Protein 3CH4 (pdb70)

Sequence (188 aa):
GSMAPLGGAPRLVLLFSGKRKSGKDFVTEALQSRLGADVCAVLRLSGPLKEQYAQEHGLNFQYKEAFRKDMIRWGEEKRQADPGFFCRKIVEGISQPIWLVSDTRRVSDIQWFREAYGAVTQTVRVVALEQSRQQRGWVFTPGVDDAESECGLDNFGDFDWVIENHGVEQRLEEQLENLIEFIRSRLK

Solvent-accessible surface area: 10663 Å² total; per-residue (Å²): 120,96,54,22,96,123,22,36,100,10,118,3,0,0,1,0,2,12,57,69,62,3,10,31,100,118,0,5,120,16,0,52,87,123,20,24,69,114,38,0,7,26,11,129,16,45,33,11,25,93,60,26,31,22,105,98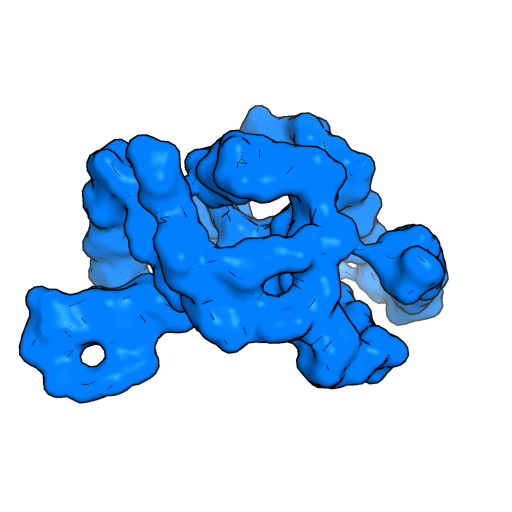,102,75,54,111,140,120,252,183,115,51,125,78,76,47,33,35,136,35,0,36,134,56,28,149,93,45,61,1,24,4,1,68,52,12,0,84,65,35,109,46,39,0,0,0,0,6,16,2,88,19,51,29,4,2,112,20,0,81,136,32,31,35,112,38,12,36,0,0,27,1,64,11,74,116,139,10,23,102,146,132,50,32,109,110,55,101,40,36,13,83,33,88,15,19,39,19,4,73,161,34,68,104,35,60,117,90,10,68,16,45,42,81,151,149,123,10,53,112,38,2,86,98,13,16,107,44,0,136,42,96,60,190

Secondary structure (DSSP, 8-state):
----TTB---SEEEEEEE-TTSSHHHHHHHHHHHH-TTTEEEE-THHHHHHHHHHTTT------SSHHHHHHHHHHHHHHH-TTTTHHHHSBT---SEEEE----SHHHHHHHHHHHGGGEEEEEEEE-HHHHHHTT----TTTTTSHHHHTTTT----SEEEEE-S-HHHHHHHHHHHHHHHHTT--

Radius of gyration: 16.64 Å; Cα contacts (8 Å, |Δi|>4): 276; chains: 1; bounding box: 46×34×44 Å

B-factor: mean 20.03, std 10.47, range [6.9, 54.26]

Structure (mmCIF, N/CA/C/O backbone):
data_3CH4
#
_entry.id   3CH4
#
_cell.length_a   93.140
_cell.length_b   32.625
_cell.length_c   61.786
_cell.angle_alpha   90.00
_cell.angle_beta   111.01
_cell.angle_gamma   90.00
#
_symmetry.space_group_name_H-M   'C 1 2 1'
#
loop_
_entity.id
_entity.type
_entity.pdbx_description
1 polymer 'Phosphomevalonate kinase'
2 non-polymer 'SULFATE ION'
3 non-polymer (4S)-2-METHYL-2,4-PENTANEDIOL
4 water water
#
loop_
_atom_site.group_PDB
_atom_site.id
_atom_site.type_symbol
_atom_site.label_atom_id
_atom_site.label_alt_id
_atom_site.label_comp_id
_atom_site.label_asym_id
_atom_site.label_entity_id
_atom_site.label_seq_id
_atom_site.pdbx_PDB_ins_code
_atom_site.Cartn_x
_atom_site.Cartn_y
_atom_site.Cartn_z
_atom_site.occupancy
_atom_site.B_iso_or_equiv
_atom_site.auth_seq_id
_atom_site.auth_comp_id
_atom_site.auth_asym_id
_atom_site.auth_atom_id
_atom_site.pdbx_PDB_model_num
ATOM 1 N N . GLY A 1 1 ? 24.374 -3.301 -5.309 1.00 35.17 -1 GLY B N 1
ATOM 2 C CA . GLY A 1 1 ? 25.743 -3.566 -5.869 1.00 35.65 -1 GLY B CA 1
ATOM 3 C C . GLY A 1 1 ? 26.726 -2.846 -4.980 1.00 33.54 -1 GLY B C 1
ATOM 4 O O . GLY A 1 1 ? 27.235 -3.417 -4.017 1.00 34.71 -1 GLY B O 1
ATOM 5 N N . SER A 1 2 ? 27.017 -1.597 -5.323 1.00 32.35 0 SER B N 1
ATOM 6 C CA . SER A 1 2 ? 27.873 -0.767 -4.485 1.00 29.35 0 SER B CA 1
ATOM 7 C C . SER A 1 2 ? 26.766 -0.170 -3.628 1.00 25.34 0 SER B C 1
ATOM 8 O O . SER A 1 2 ? 26.080 0.759 -4.044 1.00 23.02 0 SER B O 1
ATOM 11 N N . MET A 1 3 ? 26.583 -0.734 -2.442 1.00 23.06 1 MET B N 1
ATOM 12 C CA . MET A 1 3 ? 25.501 -0.338 -1.545 1.00 19.11 1 MET B CA 1
ATOM 13 C C . MET A 1 3 ? 25.396 1.094 -1.045 1.00 18.39 1 MET B C 1
ATOM 14 O O . MET A 1 3 ? 24.298 1.648 -1.014 1.00 15.71 1 MET B O 1
ATOM 19 N N . ALA A 1 4 ? 26.515 1.690 -0.642 1.00 16.59 2 ALA B N 1
ATOM 20 C CA . ALA A 1 4 ? 26.496 3.059 -0.136 1.00 17.18 2 ALA B CA 1
ATOM 21 C C . ALA A 1 4 ? 27.704 3.832 -0.649 1.00 18.20 2 ALA B C 1
ATOM 22 O O . ALA A 1 4 ? 28.670 4.042 0.079 1.00 17.87 2 ALA B O 1
ATOM 24 N N . PRO A 1 5 ? 27.654 4.288 -1.910 1.00 20.21 3 PRO B N 1
ATOM 25 C CA . PRO A 1 5 ? 28.763 5.039 -2.514 1.00 21.56 3 PRO B CA 1
ATOM 26 C C . PRO A 1 5 ? 29.210 6.322 -1.807 1.00 21.33 3 PRO B C 1
ATOM 27 O O . PRO A 1 5 ? 30.389 6.665 -1.841 1.00 22.21 3 PRO B O 1
ATOM 31 N N . LEU A 1 6 ? 28.286 7.029 -1.165 1.00 20.94 4 LEU B N 1
ATOM 32 C CA . LEU A 1 6 ? 28.632 8.280 -0.489 1.00 19.32 4 LEU B CA 1
ATOM 33 C C . LEU A 1 6 ? 28.952 8.113 0.996 1.00 19.84 4 LEU B C 1
ATOM 34 O O . LEU A 1 6 ? 29.250 9.090 1.681 1.00 18.36 4 LEU B O 1
ATOM 39 N N . GLY A 1 7 ? 28.892 6.883 1.493 1.00 20.03 5 GLY B N 1
ATOM 40 C CA . GLY A 1 7 ? 29.155 6.658 2.904 1.00 22.95 5 GLY B CA 1
ATOM 41 C C . GLY A 1 7 ? 30.617 6.572 3.295 1.00 25.72 5 GLY B C 1
ATOM 42 O O . GLY A 1 7 ? 31.449 6.090 2.529 1.00 26.45 5 GLY B O 1
ATOM 43 N N . GLY A 1 8 ? 30.936 7.056 4.491 1.00 26.64 6 GLY B N 1
ATOM 44 C CA . GLY A 1 8 ? 32.308 6.984 4.958 1.00 26.56 6 GLY B CA 1
ATOM 45 C C . GLY A 1 8 ? 32.508 5.581 5.493 1.00 26.16 6 GLY B C 1
ATOM 46 O O . GLY A 1 8 ? 31.805 4.655 5.086 1.00 28.68 6 GLY B O 1
ATOM 47 N N . ALA A 1 9 ? 33.461 5.395 6.394 1.00 23.25 7 ALA B N 1
ATOM 48 C CA . ALA A 1 9 ? 33.650 4.074 6.956 1.00 22.67 7 ALA B CA 1
ATOM 49 C C . ALA A 1 9 ? 33.897 4.206 8.452 1.00 20.55 7 ALA B C 1
ATOM 50 O O . ALA A 1 9 ? 35.020 4.335 8.934 1.00 19.98 7 ALA B O 1
ATOM 52 N N . PRO A 1 10 ? 32.802 4.189 9.209 1.00 16.67 8 PRO B N 1
ATOM 53 C CA . PRO A 1 10 ? 32.726 4.303 10.662 1.00 15.49 8 PRO B CA 1
ATOM 54 C C . PRO A 1 10 ? 33.409 3.152 11.382 1.00 14.55 8 PRO B C 1
ATOM 55 O O . PRO A 1 10 ? 33.637 2.088 10.804 1.00 14.32 8 PRO B O 1
ATOM 59 N N . ARG A 1 11 ? 33.736 3.377 12.648 1.00 14.83 9 ARG B N 1
ATOM 60 C CA . ARG A 1 11 ? 34.364 2.352 13.466 1.00 15.86 9 ARG B CA 1
ATOM 61 C C . ARG A 1 11 ? 33.251 1.576 14.155 1.00 13.78 9 ARG B C 1
ATOM 62 O O . ARG A 1 11 ? 33.442 0.443 14.584 1.00 10.49 9 ARG B O 1
ATOM 70 N N . LEU A 1 12 ? 32.077 2.196 14.235 1.00 12.91 10 LEU B N 1
ATOM 71 C CA . LEU A 1 12 ? 30.924 1.575 14.876 1.00 11.44 10 LEU B CA 1
ATOM 72 C C . LEU A 1 12 ? 29.621 2.214 14.407 1.00 11.46 10 LEU B C 1
ATOM 73 O O . LEU A 1 12 ? 29.505 3.436 14.347 1.00 11.57 10 LEU B O 1
ATOM 78 N N . VAL A 1 13 ? 28.646 1.378 14.073 1.00 10.55 11 VAL B N 1
ATOM 79 C CA . VAL A 1 13 ? 27.343 1.861 13.649 1.00 10.72 11 VAL B CA 1
ATOM 80 C C . VAL A 1 13 ? 26.309 1.219 14.562 1.00 10.33 11 VAL B C 1
ATOM 81 O O . VAL A 1 13 ? 26.126 0.001 14.529 1.00 10.84 11 VAL B O 1
ATOM 85 N N . LEU A 1 14 ? 25.657 2.039 15.385 1.00 10.82 12 LEU B N 1
ATOM 86 C CA . LEU A 1 14 ? 24.633 1.562 16.307 1.00 11.84 12 LEU B CA 1
ATOM 87 C C . LEU A 1 14 ? 23.257 1.784 15.693 1.00 9.09 12 LEU B C 1
ATOM 88 O O . LEU A 1 14 ? 22.889 2.915 15.379 1.00 10.45 12 LEU B O 1
ATOM 93 N N . LEU A 1 15 ? 22.514 0.697 15.510 1.00 10.03 13 LEU B N 1
ATOM 94 C CA . LEU A 1 15 ? 21.181 0.764 14.922 1.00 10.13 13 LEU B CA 1
ATOM 95 C C . LEU A 1 15 ? 20.135 0.672 16.013 1.00 8.90 13 LEU B C 1
ATOM 96 O O . LEU A 1 15 ? 19.849 -0.413 16.513 1.00 10.26 13 LEU B O 1
ATOM 101 N N . PHE A 1 16 ? 19.562 1.816 16.366 1.00 9.17 14 PHE B N 1
ATOM 102 C CA . PHE A 1 16 ? 18.545 1.885 17.404 1.00 9.96 14 PHE B CA 1
ATOM 103 C C . PHE A 1 16 ? 17.139 1.740 16.853 1.00 9.04 14 PHE B C 1
ATOM 104 O O . PHE A 1 16 ? 16.860 2.106 15.715 1.00 7.55 14 PHE B O 1
ATOM 112 N N . SER A 1 17 ? 16.255 1.197 17.679 1.00 9.11 15 SER B N 1
ATOM 113 C CA . SER A 1 17 ? 14.859 1.041 17.314 1.00 9.90 15 SER B CA 1
ATOM 114 C C . SER A 1 17 ? 14.105 0.933 18.629 1.00 10.95 15 SER B C 1
ATOM 115 O O . SER A 1 17 ? 14.702 0.641 19.672 1.00 9.49 15 SER B O 1
ATOM 118 N N . GLY A 1 18 ? 12.801 1.191 18.578 1.00 11.98 16 GLY B N 1
ATOM 119 C CA . GLY A 1 18 ? 11.988 1.111 19.777 1.00 10.49 16 GLY B CA 1
ATOM 120 C C . GLY A 1 18 ? 10.636 1.759 19.560 1.00 10.38 16 GLY B C 1
ATOM 121 O O . GLY A 1 18 ? 10.520 2.737 18.821 1.00 8.64 16 GLY B O 1
ATOM 122 N N . LYS A 1 19 ? 9.608 1.202 20.188 1.00 10.33 17 LYS B N 1
ATOM 123 C CA . LYS A 1 19 ? 8.260 1.741 20.070 1.00 9.97 17 LYS B CA 1
ATOM 124 C C . LYS A 1 19 ? 8.189 3.127 20.704 1.00 9.77 17 LYS B C 1
ATOM 125 O O . LYS A 1 19 ? 8.989 3.460 21.582 1.00 10.23 17 LYS B O 1
ATOM 131 N N . ARG A 1 20 ? 7.222 3.924 20.264 1.00 8.04 18 ARG B N 1
ATOM 132 C CA . ARG A 1 20 ? 7.055 5.280 20.772 1.00 9.50 18 ARG B CA 1
ATOM 133 C C . ARG A 1 20 ? 6.857 5.331 22.286 1.00 9.39 18 ARG B C 1
ATOM 134 O O . ARG A 1 20 ? 6.407 4.362 22.895 1.00 8.89 18 ARG B O 1
ATOM 142 N N . LYS A 1 21 ? 7.210 6.470 22.876 1.00 9.57 19 LYS B N 1
ATOM 143 C CA . LYS A 1 21 ? 7.076 6.705 24.310 1.00 11.37 19 LYS B CA 1
ATOM 144 C C . LYS A 1 21 ? 7.799 5.678 25.182 1.00 12.70 19 LYS B C 1
ATOM 145 O O . LYS A 1 21 ? 7.345 5.360 26.284 1.00 12.11 19 LYS B O 1
ATOM 151 N N . SER A 1 22 ? 8.939 5.184 24.705 1.00 9.85 20 SER B N 1
ATOM 152 C CA . SER A 1 22 ? 9.698 4.188 25.455 1.00 9.35 20 SER B CA 1
ATOM 153 C C . SER A 1 22 ? 11.046 4.716 25.962 1.00 9.84 20 SER B C 1
ATOM 154 O O . SER A 1 22 ? 11.772 4.016 26.665 1.00 9.08 20 SER B O 1
ATOM 157 N N . GLY A 1 23 ? 11.374 5.953 25.606 1.00 10.20 21 GLY B N 1
ATOM 158 C CA . GLY A 1 23 ? 12.627 6.539 26.051 1.00 9.78 21 GLY B CA 1
ATOM 159 C C . GLY A 1 23 ? 13.781 6.417 25.072 1.00 8.99 21 GLY B C 1
ATOM 160 O O . GLY A 1 23 ? 14.936 6.641 25.438 1.00 8.64 21 GLY B O 1
ATOM 161 N N . LYS A 1 24 ? 13.483 6.069 23.826 1.00 10.06 22 LYS B N 1
ATOM 162 C CA . LYS A 1 24 ? 14.537 5.922 22.829 1.00 11.47 22 LYS B CA 1
ATOM 163 C C . LYS A 1 24 ? 15.297 7.222 22.567 1.00 11.36 22 LYS B C 1
ATOM 164 O O . LYS A 1 24 ? 16.528 7.212 22.491 1.00 11.30 22 LYS B O 1
ATOM 170 N N . ASP A 1 25 ? 14.579 8.336 22.426 1.00 11.67 23 ASP B N 1
ATOM 171 C CA . ASP A 1 25 ? 15.230 9.630 22.186 1.00 12.56 23 ASP B CA 1
ATOM 172 C C . ASP A 1 25 ? 16.092 10.026 23.379 1.00 12.36 23 ASP B C 1
ATOM 173 O O . ASP A 1 25 ? 17.146 10.645 23.223 1.00 11.40 23 ASP B O 1
ATOM 178 N N . PHE A 1 26 ? 15.630 9.684 24.576 1.00 9.57 24 PHE B N 1
ATOM 179 C CA . PHE A 1 26 ? 16.384 9.991 25.783 1.00 10.35 24 PHE B CA 1
ATOM 180 C C . PHE A 1 26 ? 17.734 9.283 25.680 1.00 9.75 24 PHE B C 1
ATOM 181 O O . PHE A 1 26 ? 18.783 9.863 25.967 1.00 9.97 24 PHE B O 1
ATOM 189 N N . VAL A 1 27 ? 17.702 8.022 25.265 1.00 9.48 25 VAL B N 1
ATOM 190 C CA . VAL A 1 27 ? 18.926 7.236 25.135 1.00 10.55 25 VAL B CA 1
ATOM 191 C C . VAL A 1 27 ? 19.879 7.758 24.055 1.00 9.89 25 VAL B C 1
ATOM 192 O O . VAL A 1 27 ? 21.064 7.969 24.316 1.00 9.73 25 VAL B O 1
ATOM 196 N N . THR A 1 28 ? 19.368 7.968 22.849 1.00 9.95 26 THR B N 1
ATOM 197 C CA . THR A 1 28 ? 20.223 8.438 21.767 1.00 10.62 26 THR B CA 1
ATOM 198 C C . THR A 1 28 ? 20.817 9.825 22.011 1.00 12.15 26 THR B C 1
ATOM 199 O O . THR A 1 28 ? 21.991 10.059 21.712 1.00 10.63 26 THR B O 1
ATOM 203 N N . GLU A 1 29 ? 20.035 10.746 22.570 1.00 10.36 27 GLU B N 1
ATOM 204 C CA . GLU A 1 29 ? 20.576 12.074 22.829 1.00 12.02 27 GLU B CA 1
ATOM 205 C C . GLU A 1 29 ? 21.605 12.065 23.960 1.00 11.50 27 GLU B C 1
ATOM 206 O O . GLU A 1 29 ? 22.553 12.852 23.948 1.00 13.45 27 GLU B O 1
ATOM 212 N N . ALA A 1 30 ? 21.426 11.175 24.931 1.00 10.59 28 ALA B N 1
ATOM 213 C CA . ALA A 1 30 ? 22.370 11.078 26.037 1.00 11.65 28 ALA B CA 1
ATOM 214 C C . ALA A 1 30 ? 23.716 10.584 25.502 1.00 12.67 28 ALA B C 1
ATOM 215 O O . ALA A 1 30 ? 24.775 11.084 25.890 1.00 12.27 28 ALA B O 1
ATOM 217 N N . LEU A 1 31 ? 23.666 9.603 24.605 1.00 12.47 29 LEU B N 1
ATOM 218 C CA . LEU A 1 31 ? 24.880 9.043 24.021 1.00 14.32 29 LEU B CA 1
ATOM 219 C C . LEU A 1 31 ? 25.645 10.085 23.215 1.00 15.98 29 LEU B C 1
ATOM 220 O O . LEU A 1 31 ? 26.861 10.219 23.364 1.00 16.20 29 LEU B O 1
ATOM 225 N N . GLN A 1 32 ? 24.945 10.830 22.365 1.00 17.05 30 GLN B N 1
ATOM 226 C CA . GLN A 1 32 ? 25.628 11.844 21.568 1.00 19.32 30 GLN B CA 1
ATOM 227 C C . GLN A 1 32 ? 26.215 12.925 22.473 1.00 20.50 30 GLN B C 1
ATOM 228 O O . GLN A 1 32 ? 27.326 13.410 22.238 1.00 20.63 30 GLN B O 1
ATOM 234 N N . SER A 1 33 ? 25.474 13.298 23.513 1.00 20.23 31 SER B N 1
ATOM 235 C CA . SER A 1 33 ? 25.945 14.316 24.448 1.00 21.86 31 SER B CA 1
ATOM 236 C C . SER A 1 33 ? 27.264 13.921 25.099 1.00 21.52 31 SER B C 1
ATOM 237 O O . SER A 1 33 ? 28.216 14.703 25.112 1.00 23.22 31 SER B O 1
ATOM 240 N N . ARG A 1 34 ? 27.311 12.707 25.638 1.00 22.01 32 ARG B N 1
ATOM 241 C CA . ARG A 1 34 ? 28.497 12.196 26.320 1.00 22.95 32 ARG B CA 1
ATOM 242 C C . ARG A 1 34 ? 29.700 12.038 25.395 1.00 24.06 32 ARG B C 1
ATOM 243 O O . ARG A 1 34 ? 30.837 12.280 25.801 1.00 23.69 32 ARG B O 1
ATOM 251 N N . LEU A 1 35 ? 29.450 11.627 24.155 1.00 22.86 33 LEU B N 1
ATOM 252 C CA . LEU A 1 35 ? 30.529 11.406 23.195 1.00 23.31 33 LEU B CA 1
ATOM 253 C C . LEU A 1 35 ? 30.993 12.663 22.464 1.00 22.99 33 LEU B C 1
ATOM 254 O O . LEU A 1 35 ? 32.181 12.804 22.156 1.00 24.01 33 LEU B O 1
ATOM 259 N N . GLY A 1 36 ? 30.062 13.569 22.184 1.00 22.17 34 GLY B N 1
ATOM 260 C CA . GLY A 1 36 ? 30.411 14.784 21.471 1.00 22.96 34 GLY B CA 1
ATOM 261 C C . GLY A 1 36 ? 29.996 14.651 20.020 1.00 23.39 34 GLY B C 1
ATOM 262 O O . GLY A 1 36 ? 30.142 13.583 19.429 1.00 22.75 34 GLY B O 1
ATOM 263 N N . ALA A 1 37 ? 29.482 15.732 19.442 1.00 26.22 35 ALA B N 1
ATOM 264 C CA . ALA A 1 37 ? 29.025 15.725 18.055 1.00 27.34 35 ALA B CA 1
ATOM 265 C C . ALA A 1 37 ? 30.106 15.363 17.042 1.00 28.31 35 ALA B C 1
ATOM 266 O O . ALA A 1 37 ? 29.799 14.829 15.975 1.00 29.84 35 ALA B O 1
ATOM 268 N N . ASP A 1 38 ? 31.364 15.654 17.362 1.00 28.63 36 ASP B N 1
ATOM 269 C CA . ASP A 1 38 ? 32.460 15.345 16.448 1.00 27.94 36 ASP B CA 1
ATOM 270 C C . ASP A 1 38 ? 32.862 13.874 16.512 1.00 25.24 36 ASP B C 1
ATOM 271 O O . ASP A 1 38 ? 33.514 13.357 15.606 1.00 22.98 36 ASP B O 1
ATOM 276 N N . VAL A 1 39 ? 32.473 13.202 17.587 1.00 21.63 37 VAL B N 1
ATOM 277 C CA . VAL A 1 39 ? 32.783 11.789 17.746 1.00 18.99 37 VAL B CA 1
ATOM 278 C C . VAL A 1 39 ? 31.593 10.949 17.290 1.00 17.65 37 VAL B C 1
ATOM 279 O O . VAL A 1 39 ? 31.753 9.951 16.589 1.00 13.95 37 VAL B O 1
ATOM 283 N N . CYS A 1 40 ? 30.401 11.380 17.686 1.00 17.74 38 CYS B N 1
ATOM 284 C CA . CYS A 1 40 ? 29.175 10.658 17.376 1.00 17.61 38 CYS B CA 1
ATOM 285 C C . CYS A 1 40 ? 28.167 11.460 16.564 1.00 18.58 38 CYS B C 1
ATOM 286 O O . CYS A 1 40 ? 27.878 12.617 16.872 1.00 21.82 38 CYS B O 1
ATOM 289 N N . ALA A 1 41 ? 27.634 10.834 15.520 1.00 18.14 39 ALA B N 1
ATOM 290 C CA . ALA A 1 41 ? 26.642 11.470 14.665 1.00 17.76 39 ALA B CA 1
ATOM 291 C C . ALA A 1 41 ? 25.323 10.720 14.811 1.00 15.73 39 ALA B C 1
ATOM 292 O O . ALA A 1 41 ? 25.308 9.492 14.880 1.00 15.30 39 ALA B O 1
ATOM 294 N N . VAL A 1 42 ? 24.221 11.457 14.874 1.00 14.67 40 VAL B N 1
ATOM 295 C CA . VAL A 1 42 ? 22.907 10.831 14.982 1.00 14.85 40 VAL B CA 1
ATOM 296 C C . VAL A 1 42 ? 22.259 10.949 13.613 1.00 12.30 40 VAL B C 1
ATOM 297 O O . VAL A 1 42 ? 22.081 12.056 13.096 1.00 13.14 40 VAL B O 1
ATOM 301 N N . LEU A 1 43 ? 21.925 9.804 13.030 1.00 11.54 41 LEU B N 1
ATOM 302 C CA . LEU A 1 43 ? 21.321 9.748 11.705 1.00 12.46 41 LEU B CA 1
ATOM 303 C C . LEU A 1 43 ? 19.868 9.301 11.812 1.00 12.29 41 LEU B C 1
ATOM 304 O O . LEU A 1 43 ? 19.556 8.353 12.531 1.00 11.88 41 LEU B O 1
ATOM 309 N N . ARG A 1 44 ? 18.986 9.995 11.099 1.00 11.36 42 ARG B N 1
ATOM 310 C CA . ARG A 1 44 ? 17.560 9.680 11.1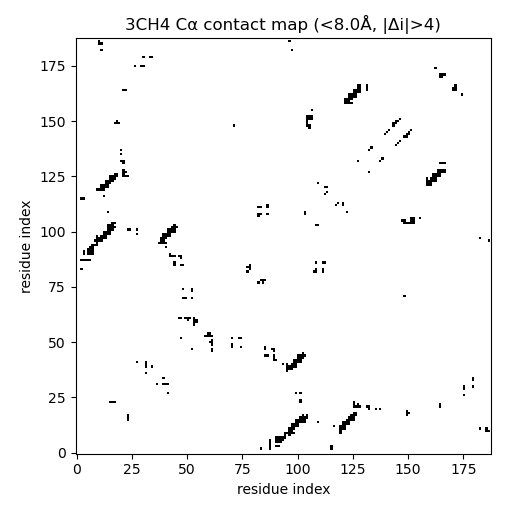24 1.00 12.27 42 ARG B CA 1
ATOM 311 C C . ARG A 1 44 ? 17.010 9.345 9.749 1.00 9.54 42 ARG B C 1
ATOM 312 O O . ARG A 1 44 ? 17.037 10.177 8.844 1.00 9.09 42 ARG B O 1
ATOM 320 N N . LEU A 1 45 ? 16.501 8.125 9.604 1.00 9.86 43 LEU B N 1
ATOM 321 C CA . LEU A 1 45 ? 15.914 7.667 8.348 1.00 9.96 43 LEU B CA 1
ATOM 322 C C . LEU A 1 45 ? 14.712 8.539 7.974 1.00 11.22 43 LEU B C 1
ATOM 323 O O . LEU A 1 45 ? 14.342 8.645 6.806 1.00 12.81 43 LEU B O 1
ATOM 328 N N . SER A 1 46 ? 14.113 9.179 8.973 1.00 13.10 44 SER B N 1
ATOM 329 C CA . SER A 1 46 ? 12.965 10.046 8.742 1.00 14.50 44 SER B CA 1
ATOM 330 C C . SER A 1 46 ? 13.372 11.312 7.982 1.00 14.55 44 SER B C 1
ATOM 331 O O . SER A 1 46 ? 12.538 11.970 7.363 1.00 14.98 44 SER B O 1
ATOM 334 N N . GLY A 1 47 ? 14.657 11.650 8.038 1.00 13.72 45 GLY B N 1
ATOM 335 C CA . GLY A 1 47 ? 15.139 12.832 7.347 1.00 13.87 45 GLY B CA 1
ATOM 336 C C . GLY A 1 47 ? 14.950 12.702 5.849 1.00 15.03 45 GLY B C 1
ATOM 337 O O . GLY A 1 47 ? 14.239 13.505 5.240 1.00 15.72 45 GLY B O 1
ATOM 338 N N . PRO A 1 48 ? 15.581 11.700 5.219 1.00 13.46 46 PRO B N 1
ATOM 339 C CA . PRO A 1 48 ? 15.447 11.503 3.774 1.00 14.12 46 PRO B CA 1
ATOM 340 C C . PRO A 1 48 ? 14.015 11.174 3.368 1.00 15.00 46 PRO B C 1
ATOM 341 O O . PRO A 1 48 ? 13.609 11.457 2.244 1.00 15.27 46 PRO B O 1
ATOM 345 N N . LEU A 1 49 ? 13.257 10.562 4.275 1.00 13.61 47 LEU B N 1
ATOM 346 C CA . LEU A 1 49 ? 11.869 10.226 3.977 1.00 14.28 47 LEU B CA 1
ATOM 347 C C . LEU A 1 49 ? 11.119 11.515 3.671 1.00 15.30 47 LEU B C 1
ATOM 348 O O . LEU A 1 49 ? 10.441 11.628 2.652 1.00 15.57 47 LEU B O 1
ATOM 353 N N . LYS A 1 50 ? 11.258 12.488 4.565 1.00 17.59 48 LYS B N 1
ATOM 354 C CA . LYS A 1 50 ? 10.608 13.782 4.407 1.00 19.66 48 LYS B CA 1
ATOM 355 C C . LYS A 1 50 ? 11.153 14.542 3.203 1.00 20.82 48 LYS B C 1
ATOM 356 O O . LYS A 1 50 ? 10.386 15.024 2.369 1.00 20.04 48 LYS B O 1
ATOM 362 N N . GLU A 1 51 ? 12.478 14.638 3.109 1.00 21.32 49 GLU B N 1
ATOM 363 C CA . GLU A 1 51 ? 13.111 15.362 2.007 1.00 22.64 49 GLU B CA 1
ATOM 364 C C . GLU A 1 51 ? 12.757 14.801 0.634 1.00 22.37 49 GLU B C 1
ATOM 365 O O . GLU A 1 51 ? 12.367 15.544 -0.266 1.00 24.25 49 GLU B O 1
ATOM 371 N N . GLN A 1 52 ? 12.897 13.491 0.472 1.00 20.69 50 GLN B N 1
ATOM 372 C CA . GLN A 1 52 ? 12.616 12.856 -0.807 1.00 19.98 50 GLN B CA 1
ATOM 373 C C . GLN A 1 52 ? 11.136 12.855 -1.161 1.00 21.99 50 GLN B C 1
ATOM 374 O O . GLN A 1 52 ? 10.776 13.050 -2.324 1.00 20.36 50 GLN B O 1
ATOM 380 N N . TYR A 1 53 ? 10.283 12.638 -0.165 1.00 20.61 51 TYR B N 1
ATOM 381 C CA . TYR A 1 53 ? 8.843 12.621 -0.406 1.00 24.75 51 TYR B CA 1
ATOM 382 C C . TYR A 1 53 ? 8.445 13.952 -0.998 1.00 27.17 51 TYR B C 1
ATOM 383 O O . TYR A 1 53 ? 8.072 14.068 -2.165 1.00 26.11 51 TYR B O 1
ATOM 392 N N . ALA A 1 54 ? 8.532 14.964 -0.154 1.00 30.29 52 ALA B N 1
ATOM 393 C CA . ALA A 1 54 ? 8.177 16.301 -0.542 1.00 33.62 52 ALA B CA 1
ATOM 394 C C . ALA A 1 54 ? 8.795 16.649 -1.900 1.00 35.34 52 ALA B C 1
ATOM 395 O O . ALA A 1 54 ? 8.153 17.300 -2.725 1.00 35.05 52 ALA B O 1
ATOM 397 N N . GLN A 1 55 ? 10.019 16.183 -2.147 1.00 37.26 53 GLN B N 1
ATOM 398 C CA . GLN A 1 55 ? 10.711 16.460 -3.407 1.00 38.48 53 GLN B CA 1
ATOM 399 C C . GLN A 1 55 ? 10.034 15.860 -4.632 1.00 39.94 53 GLN B C 1
ATOM 400 O O . GLN A 1 55 ? 9.757 16.566 -5.600 1.00 40.00 53 GLN B O 1
ATOM 406 N N . GLU A 1 56 ? 9.784 14.556 -4.592 1.00 40.87 54 GLU B N 1
ATOM 407 C CA . GLU A 1 56 ? 9.136 13.868 -5.703 1.00 42.20 54 GLU B CA 1
ATOM 408 C C . GLU A 1 56 ? 7.680 14.289 -5.847 1.00 42.00 54 GLU B C 1
ATOM 409 O O . GLU A 1 56 ? 6.927 13.687 -6.610 1.00 42.98 54 GLU B O 1
ATOM 415 N N . HIS A 1 57 ? 7.296 15.332 -5.119 1.00 41.24 55 HIS B N 1
ATOM 416 C CA . HIS A 1 57 ? 5.929 15.836 -5.140 1.00 42.00 55 HIS B CA 1
ATOM 417 C C . HIS A 1 57 ? 5.888 17.325 -5.419 1.00 42.66 55 HIS B C 1
ATOM 418 O O . HIS A 1 57 ? 4.866 17.972 -5.204 1.00 42.99 55 HIS B O 1
ATOM 425 N N . GLY A 1 58 ? 6.984 17.877 -5.914 1.00 43.76 56 GLY B N 1
ATOM 426 C CA . GLY A 1 58 ? 6.997 19.305 -6.132 1.00 45.92 56 GLY B CA 1
ATOM 427 C C . GLY A 1 58 ? 7.398 19.838 -4.780 1.00 47.08 56 GLY B C 1
ATOM 428 O O . GLY A 1 58 ? 6.544 20.162 -3.954 1.00 48.14 56 GLY B O 1
ATOM 429 N N . LEU A 1 59 ? 8.700 19.929 -4.545 1.00 48.37 57 LEU B N 1
ATOM 430 C CA . LEU A 1 59 ? 9.171 20.363 -3.246 1.00 49.40 57 LEU B CA 1
ATOM 431 C C . LEU A 1 59 ? 10.043 21.589 -3.121 1.00 50.27 57 LEU B C 1
ATOM 432 O O . LEU A 1 59 ? 10.057 22.510 -3.935 1.00 51.11 57 LEU B O 1
ATOM 437 N N . ASN A 1 60 ? 10.763 21.519 -2.017 1.00 51.67 58 ASN B N 1
ATOM 438 C CA . ASN A 1 60 ? 11.726 22.441 -1.487 1.00 51.97 58 ASN B CA 1
ATOM 439 C C . ASN A 1 60 ? 12.049 21.808 -0.142 1.00 52.21 58 ASN B C 1
ATOM 440 O O . ASN A 1 60 ? 11.149 21.680 0.686 1.00 52.63 58 ASN B O 1
ATOM 445 N N . PHE A 1 61 ? 13.283 21.342 0.039 1.00 52.33 59 PHE B N 1
ATOM 446 C CA . PHE A 1 61 ? 13.774 20.828 1.324 1.00 52.09 59 PHE B CA 1
ATOM 447 C C . PHE A 1 61 ? 13.410 19.574 2.131 1.00 52.37 59 PHE B C 1
ATOM 448 O O . PHE A 1 61 ? 12.752 18.635 1.673 1.00 53.06 59 PHE B O 1
ATOM 456 N N . GLN A 1 62 ? 13.884 19.645 3.379 1.00 52.06 60 GLN B N 1
ATOM 457 C CA . GLN A 1 62 ? 13.758 18.641 4.429 1.00 51.72 60 GLN B CA 1
ATOM 458 C C . GLN A 1 62 ? 12.359 18.077 4.683 1.00 52.25 60 GLN B C 1
ATOM 459 O O . GLN A 1 62 ? 11.516 18.704 5.320 1.00 53.28 60 GLN B O 1
ATOM 465 N N . TYR A 1 70 ? -5.519 16.058 9.549 1.00 49.89 68 TYR B N 1
ATOM 466 C CA . TYR A 1 70 ? -5.286 17.477 9.330 1.00 49.83 68 TYR B CA 1
ATOM 467 C C . TYR A 1 70 ? -3.831 17.880 9.554 1.00 49.12 68 TYR B C 1
ATOM 468 O O . TYR A 1 70 ? -3.465 18.320 10.645 1.00 49.42 68 TYR B O 1
ATOM 477 N N . LYS A 1 71 ? -3.008 17.722 8.520 1.00 48.40 69 LYS B N 1
ATOM 478 C CA . LYS A 1 71 ? -1.594 18.082 8.593 1.00 47.30 69 LYS B CA 1
ATOM 479 C C . LYS A 1 71 ? -0.667 16.990 9.120 1.00 46.92 69 LYS B C 1
ATOM 480 O O . LYS A 1 71 ? 0.534 17.204 9.292 1.00 46.39 69 LYS B O 1
ATOM 486 N N . GLU A 1 72 ? -1.240 15.819 9.373 1.00 47.08 70 GLU B N 1
ATOM 487 C CA . GLU A 1 72 ? -0.511 14.679 9.918 1.00 47.01 70 GLU B CA 1
ATOM 488 C C . GLU A 1 72 ? -1.275 13.394 9.573 1.00 45.73 70 GLU B C 1
ATOM 489 O O . GLU A 1 72 ? -1.344 12.444 10.350 1.00 46.86 70 GLU B O 1
ATOM 495 N N . ALA A 1 73 ? -1.893 13.408 8.403 1.00 43.88 71 ALA B N 1
ATOM 496 C CA . ALA A 1 73 ? -2.589 12.253 7.855 1.00 41.05 71 ALA B CA 1
ATOM 497 C C . ALA A 1 73 ? -1.668 12.158 6.654 1.00 38.66 71 ALA B C 1
ATOM 498 O O . ALA A 1 73 ? -1.637 11.178 5.907 1.00 38.95 71 ALA B O 1
ATOM 500 N N . PHE A 1 74 ? -0.916 13.250 6.518 1.00 35.72 72 PHE B N 1
ATOM 501 C CA . PHE A 1 74 ? 0.099 13.449 5.501 1.00 32.86 72 PHE B CA 1
ATOM 502 C C . PHE A 1 74 ? 1.262 12.581 5.945 1.00 29.56 72 PHE B C 1
ATOM 503 O O . PHE A 1 74 ? 2.009 12.049 5.126 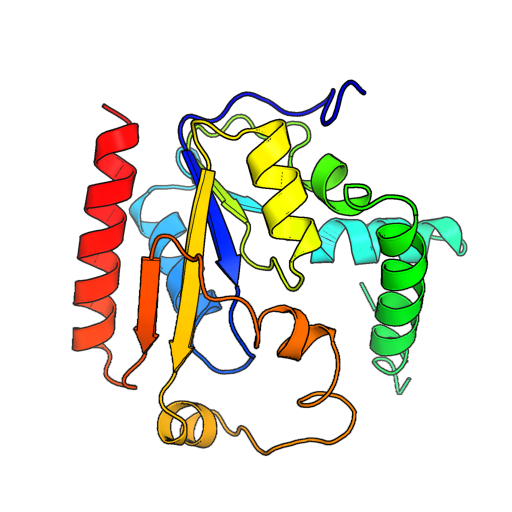1.00 26.67 72 PHE B O 1
ATOM 511 N N . ARG A 1 75 ? 1.409 12.460 7.261 1.00 27.56 73 ARG B N 1
ATOM 512 C CA . ARG A 1 75 ? 2.446 11.626 7.849 1.00 26.66 73 ARG B CA 1
ATOM 513 C C . ARG A 1 75 ? 2.211 10.219 7.312 1.00 25.33 73 ARG B C 1
ATOM 514 O O . ARG A 1 75 ? 3.149 9.509 6.950 1.00 23.83 73 ARG B O 1
ATOM 522 N N . LYS A 1 76 ? 0.939 9.832 7.253 1.00 24.61 74 LYS B N 1
ATOM 523 C CA . LYS A 1 76 ? 0.552 8.517 6.756 1.00 22.54 74 LYS B CA 1
ATOM 524 C C . LYS A 1 76 ? 0.847 8.417 5.260 1.00 20.77 74 LYS B C 1
ATOM 525 O O . LYS A 1 76 ? 1.259 7.365 4.770 1.00 20.24 74 LYS B O 1
ATOM 531 N N . ASP A 1 77 ? 0.624 9.508 4.534 1.00 20.10 75 ASP B N 1
ATOM 532 C CA . ASP A 1 77 ? 0.904 9.534 3.099 1.00 19.84 75 ASP B CA 1
ATOM 533 C C . ASP A 1 77 ? 2.388 9.236 2.900 1.00 18.90 75 ASP B C 1
ATOM 534 O O . ASP A 1 77 ? 2.771 8.396 2.083 1.00 16.75 75 ASP B O 1
ATOM 539 N N . MET A 1 78 ? 3.223 9.945 3.651 1.00 18.56 76 MET B N 1
ATOM 540 C CA . MET A 1 78 ? 4.664 9.757 3.568 1.00 17.63 76 MET B CA 1
ATOM 541 C C . MET A 1 78 ? 5.064 8.326 3.914 1.00 16.85 76 MET B C 1
ATOM 542 O O . MET A 1 78 ? 5.926 7.738 3.259 1.00 14.63 76 MET B O 1
ATOM 547 N N . ILE A 1 79 ? 4.442 7.762 4.945 1.00 16.15 77 ILE B N 1
ATOM 548 C CA . ILE A 1 79 ? 4.757 6.395 5.337 1.00 17.02 77 ILE B CA 1
ATOM 549 C C . ILE A 1 79 ? 4.407 5.426 4.211 1.00 17.71 77 ILE B C 1
ATOM 550 O O . ILE A 1 79 ? 5.207 4.559 3.867 1.00 16.43 77 ILE B O 1
ATOM 555 N N . ARG A 1 80 ? 3.215 5.575 3.636 1.00 17.33 78 ARG B N 1
ATOM 556 C CA . ARG A 1 80 ? 2.798 4.703 2.541 1.00 17.00 78 ARG B CA 1
ATOM 557 C C . ARG A 1 80 ? 3.739 4.857 1.348 1.00 15.99 78 ARG B C 1
ATOM 558 O O . ARG A 1 80 ? 4.102 3.875 0.694 1.00 14.41 78 ARG B O 1
ATOM 566 N N . TRP A 1 81 ? 4.118 6.098 1.065 1.00 14.61 79 TRP B N 1
ATOM 567 C CA . TRP A 1 81 ? 5.019 6.392 -0.042 1.00 14.91 79 TRP B CA 1
ATOM 568 C C . TRP A 1 81 ? 6.386 5.771 0.236 1.00 14.46 79 TRP B C 1
ATOM 569 O O . TRP A 1 81 ? 6.979 5.139 -0.637 1.00 15.77 79 TRP B O 1
ATOM 580 N N . GLY A 1 82 ? 6.875 5.957 1.459 1.00 15.12 80 GLY B N 1
ATOM 581 C CA . GLY A 1 82 ? 8.171 5.419 1.839 1.00 13.70 80 GLY B CA 1
ATOM 582 C C . GLY A 1 82 ? 8.217 3.903 1.804 1.00 14.37 80 GLY B C 1
ATOM 583 O O . GLY A 1 82 ? 9.242 3.313 1.477 1.00 12.20 80 GLY B O 1
ATOM 584 N N . GLU A 1 83 ? 7.106 3.263 2.155 1.00 14.33 81 GLU B N 1
ATOM 585 C CA . GLU A 1 83 ? 7.053 1.809 2.141 1.00 14.72 81 GLU B CA 1
ATOM 586 C C . GLU A 1 83 ? 7.150 1.278 0.711 1.00 16.30 81 GLU B C 1
ATOM 587 O O . GLU A 1 83 ? 7.795 0.259 0.461 1.00 16.33 81 GLU B O 1
ATOM 593 N N . GLU A 1 84 ? 6.532 1.979 -0.232 1.00 17.04 82 GLU B N 1
ATOM 594 C CA . GLU A 1 84 ? 6.576 1.555 -1.630 1.00 19.60 82 GLU B CA 1
ATOM 595 C C . GLU A 1 84 ? 8.018 1.638 -2.144 1.00 18.19 82 GLU B C 1
ATOM 596 O O . GLU A 1 84 ? 8.486 0.752 -2.862 1.00 17.60 82 GLU B O 1
ATOM 602 N N . LYS A 1 85 ? 8.722 2.699 -1.766 1.00 16.20 83 LYS B N 1
ATOM 603 C CA . LYS A 1 85 ? 10.108 2.870 -2.184 1.00 17.18 83 LYS B CA 1
ATOM 604 C C . LYS A 1 85 ? 10.974 1.795 -1.540 1.00 15.99 83 LYS B C 1
ATOM 605 O O . LYS A 1 85 ? 11.777 1.145 -2.203 1.00 14.88 83 LYS B O 1
ATOM 611 N N . ARG A 1 86 ? 10.784 1.606 -0.237 1.00 15.30 84 ARG B N 1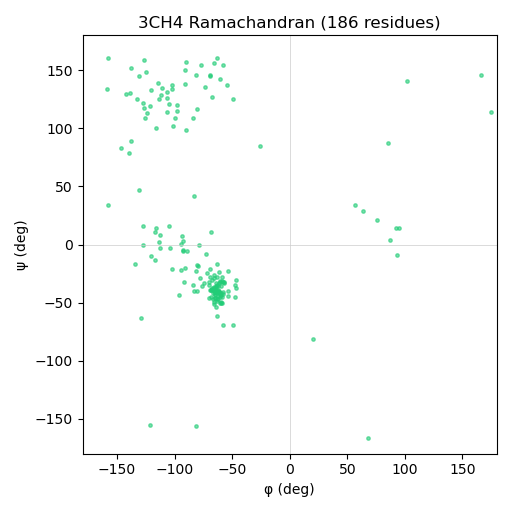
ATOM 612 C CA . ARG A 1 86 ? 11.559 0.645 0.539 1.00 15.41 84 ARG B CA 1
ATOM 613 C C . ARG A 1 86 ? 11.395 -0.813 0.112 1.00 15.92 84 ARG B C 1
ATOM 614 O O . ARG A 1 86 ? 12.349 -1.588 0.168 1.00 15.26 84 ARG B O 1
ATOM 622 N N . GLN A 1 87 ? 10.189 -1.191 -0.303 1.00 16.40 85 GLN B N 1
ATOM 623 C CA . GLN A 1 87 ? 9.932 -2.563 -0.728 1.00 18.66 85 GLN B CA 1
ATOM 624 C C . GLN A 1 87 ? 10.717 -2.963 -1.974 1.00 19.46 85 GLN B C 1
ATOM 625 O O . GLN A 1 87 ? 11.116 -4.118 -2.128 1.00 19.63 85 GLN B O 1
ATOM 631 N N . ALA A 1 88 ? 10.944 -2.004 -2.860 1.00 19.24 86 ALA B N 1
ATOM 632 C CA . ALA A 1 88 ? 11.682 -2.272 -4.088 1.00 18.99 86 ALA B CA 1
ATOM 633 C C . ALA A 1 88 ? 13.166 -1.949 -3.936 1.00 18.56 86 ALA B C 1
ATOM 634 O O . ALA A 1 88 ? 14.007 -2.473 -4.668 1.00 18.61 86 ALA B O 1
ATOM 636 N N . ASP A 1 89 ? 13.481 -1.097 -2.967 1.00 15.72 87 ASP B N 1
ATOM 637 C CA . ASP A 1 89 ? 14.852 -0.650 -2.736 1.00 15.38 87 ASP B CA 1
ATOM 638 C C . ASP A 1 89 ? 15.043 -0.426 -1.236 1.00 14.54 87 ASP B C 1
ATOM 639 O O . ASP A 1 89 ? 14.950 0.698 -0.752 1.00 13.45 87 ASP B O 1
ATOM 644 N N . PRO A 1 90 ? 15.320 -1.504 -0.489 1.00 15.51 88 PRO B N 1
ATOM 645 C CA . PRO A 1 90 ? 15.527 -1.477 0.964 1.00 14.66 88 PRO B CA 1
ATOM 646 C C . PRO A 1 90 ? 16.471 -0.391 1.469 1.00 15.03 88 PRO B C 1
ATOM 647 O O . PRO A 1 90 ? 16.271 0.152 2.559 1.00 13.92 88 PRO B O 1
ATOM 651 N N . GLY A 1 91 ? 17.497 -0.075 0.683 1.00 13.25 89 GLY B N 1
ATOM 652 C CA . GLY A 1 91 ? 18.454 0.933 1.102 1.00 13.00 89 GLY B CA 1
ATOM 653 C C . GLY A 1 91 ? 18.178 2.344 0.619 1.00 12.39 89 GLY B C 1
ATOM 654 O O . GLY A 1 91 ? 18.998 3.242 0.829 1.00 10.91 89 GLY B O 1
ATOM 655 N N . PHE A 1 92 ? 17.022 2.556 -0.006 1.00 10.54 90 PHE B N 1
ATOM 656 C CA . PHE A 1 92 ? 16.684 3.875 -0.530 1.00 11.40 90 PHE B CA 1
ATOM 657 C C . PHE A 1 92 ? 16.922 5.013 0.453 1.00 11.65 90 PHE B C 1
ATOM 658 O O . PHE A 1 92 ? 17.470 6.052 0.086 1.00 11.16 90 PHE B O 1
ATOM 666 N N . PHE A 1 93 ? 16.505 4.831 1.703 1.00 11.59 91 PHE B N 1
ATOM 667 C CA . PHE A 1 93 ? 16.691 5.880 2.694 1.00 10.14 91 PHE B CA 1
ATOM 668 C C . PHE A 1 93 ? 18.000 5.710 3.449 1.00 9.64 91 PHE B C 1
ATOM 669 O O . PHE A 1 93 ? 18.623 6.692 3.838 1.00 10.18 91 PHE B O 1
ATOM 677 N N . CYS A 1 94 ? 18.426 4.464 3.636 1.00 11.01 92 CYS B N 1
ATOM 678 C CA . CYS A 1 94 ? 19.675 4.196 4.345 1.00 11.00 92 CYS B CA 1
ATOM 679 C C . CYS A 1 94 ? 20.870 4.864 3.656 1.00 11.68 92 CYS B C 1
ATOM 680 O O . CYS A 1 94 ? 21.702 5.480 4.319 1.00 11.03 92 CYS B O 1
ATOM 683 N N . ARG A 1 95 ? 20.939 4.748 2.330 1.00 12.75 93 ARG B N 1
ATOM 684 C CA . ARG A 1 95 ? 22.024 5.345 1.542 1.00 13.05 93 ARG B CA 1
ATOM 685 C C . ARG A 1 95 ? 22.116 6.852 1.728 1.00 13.78 93 ARG B C 1
ATOM 686 O O . ARG A 1 95 ? 23.202 7.436 1.660 1.00 15.05 93 ARG B O 1
ATOM 694 N N . LYS A 1 96 ? 20.969 7.481 1.946 1.00 10.87 94 LYS B N 1
ATOM 695 C CA . LYS A 1 96 ? 20.905 8.921 2.108 1.00 11.41 94 LYS B CA 1
ATOM 696 C C . LYS A 1 96 ? 21.331 9.452 3.473 1.00 11.68 94 LYS B C 1
ATOM 697 O O . LYS A 1 96 ? 21.836 10.566 3.559 1.00 13.59 94 LYS B O 1
ATOM 703 N N . ILE A 1 97 ? 21.157 8.672 4.536 1.00 10.24 95 ILE B N 1
ATOM 704 C CA . ILE A 1 97 ? 21.560 9.152 5.855 1.00 12.05 95 ILE B CA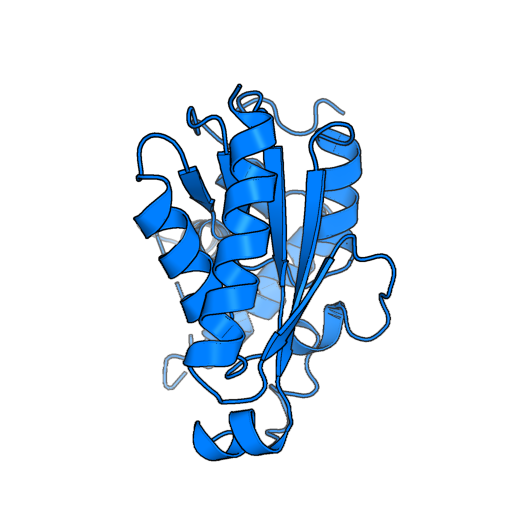 1
ATOM 705 C C . ILE A 1 97 ? 23.056 8.986 6.132 1.00 12.06 95 ILE B C 1
ATOM 706 O O . ILE A 1 97 ? 23.608 9.691 6.96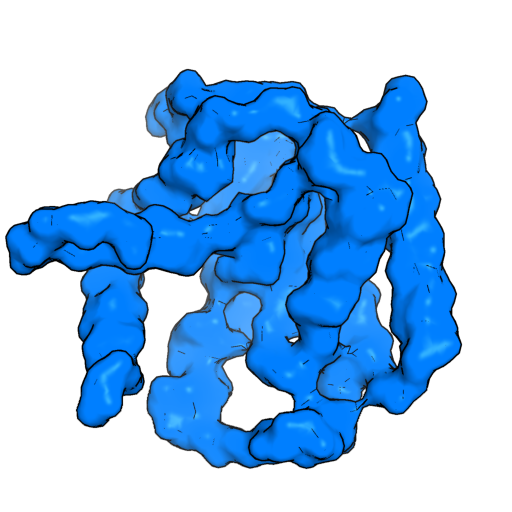8 1.00 12.09 95 ILE B O 1
ATOM 711 N N . VAL A 1 98 ? 23.709 8.064 5.433 1.00 13.37 96 VAL B N 1
ATOM 712 C CA . VAL A 1 98 ? 25.135 7.827 5.656 1.00 14.28 96 VAL B CA 1
ATOM 713 C C . VAL A 1 98 ? 26.056 8.687 4.794 1.00 15.99 96 VAL B C 1
ATOM 714 O O . VAL A 1 98 ? 27.276 8.657 4.962 1.00 15.52 96 VAL B O 1
ATOM 718 N N . GLU A 1 99 ? 25.476 9.458 3.881 1.00 15.66 97 GLU B N 1
ATOM 719 C CA . GLU A 1 99 ? 26.267 10.293 2.982 1.00 16.71 97 GLU B CA 1
ATOM 720 C C . GLU A 1 99 ? 26.991 11.442 3.684 1.00 16.41 97 GLU B C 1
ATOM 721 O O . GLU A 1 99 ? 26.387 12.223 4.420 1.00 16.49 97 GLU B O 1
ATOM 727 N N . GLY A 1 100 ? 28.300 11.527 3.464 1.00 16.23 98 GLY B N 1
ATOM 728 C CA . GLY A 1 100 ? 29.082 12.598 4.056 1.00 16.14 98 GLY B CA 1
ATOM 729 C C . GLY A 1 100 ? 29.173 12.638 5.569 1.00 18.24 98 GLY B C 1
ATOM 730 O O . GLY A 1 100 ? 29.328 13.712 6.145 1.00 18.25 98 GLY B O 1
ATOM 731 N N . ILE A 1 101 ? 29.077 11.485 6.224 1.00 18.10 99 ILE B N 1
ATOM 732 C CA . ILE A 1 101 ? 29.182 11.450 7.681 1.00 17.95 99 ILE B CA 1
ATOM 733 C C . ILE A 1 101 ? 30.607 11.025 8.012 1.00 18.35 99 ILE B C 1
ATOM 734 O O . ILE A 1 101 ? 30.984 9.873 7.804 1.00 20.19 99 ILE B O 1
ATOM 739 N N . SER A 1 102 ? 31.394 11.963 8.524 1.00 17.26 100 SER B N 1
ATOM 740 C CA . SER A 1 102 ? 32.788 11.685 8.846 1.00 19.15 100 SER B CA 1
ATOM 741 C C . SER A 1 102 ? 33.067 11.245 10.280 1.00 18.16 100 SER B C 1
ATOM 742 O O . SER A 1 102 ? 34.198 10.887 10.598 1.00 17.83 100 SER B O 1
ATOM 745 N N . GLN A 1 103 ? 32.056 11.266 11.146 1.00 16.18 101 GLN B N 1
ATOM 746 C CA . GLN A 1 103 ? 32.265 10.839 12.530 1.00 16.03 101 GLN B CA 1
ATOM 747 C C . GLN A 1 103 ? 32.519 9.335 12.585 1.00 14.73 101 GLN B C 1
ATOM 748 O O . GLN A 1 103 ? 31.969 8.576 11.782 1.00 16.44 101 GLN B O 1
ATOM 754 N N . PRO A 1 104 ? 33.366 8.883 13.528 1.00 12.83 102 PRO B N 1
ATOM 755 C CA . PRO A 1 104 ? 33.686 7.459 13.677 1.00 11.97 102 PRO B CA 1
ATOM 756 C C . PRO A 1 104 ? 32.536 6.626 14.249 1.00 10.80 102 PRO B C 1
ATOM 757 O O . PRO A 1 104 ? 32.476 5.416 14.030 1.00 11.21 102 PRO B O 1
ATOM 761 N N . ILE A 1 105 ? 31.640 7.270 14.990 1.00 10.62 103 ILE B N 1
ATOM 762 C CA . ILE A 1 105 ? 30.496 6.564 15.560 1.00 10.89 103 ILE B CA 1
ATOM 763 C C . ILE A 1 105 ? 29.200 7.064 14.929 1.00 10.11 103 ILE B C 1
ATOM 764 O O . ILE A 1 105 ? 28.925 8.263 14.940 1.00 12.25 103 ILE B O 1
ATOM 769 N N . TRP A 1 106 ? 28.410 6.144 14.380 1.00 11.26 104 TRP B N 1
ATOM 770 C CA . TRP A 1 106 ? 27.132 6.505 13.773 1.00 12.64 104 TRP B CA 1
ATOM 771 C C . TRP A 1 106 ? 26.009 5.933 14.618 1.00 12.14 104 TRP B C 1
ATOM 772 O O . TRP A 1 106 ? 26.009 4.748 14.939 1.00 11.55 104 TRP B O 1
ATOM 783 N N . LEU A 1 107 ? 25.050 6.777 14.977 1.00 12.15 105 LEU B N 1
ATOM 784 C CA . LEU A 1 107 ? 23.908 6.324 15.756 1.00 13.10 105 LEU B CA 1
ATOM 785 C C . LEU A 1 107 ? 22.651 6.508 14.919 1.00 9.76 105 LEU B C 1
ATOM 786 O O . LEU A 1 107 ? 22.150 7.619 14.802 1.00 9.83 105 LEU B O 1
ATOM 791 N N . VAL A 1 108 ? 22.164 5.432 14.308 1.00 10.70 106 VAL B N 1
ATOM 792 C CA . VAL A 1 108 ? 20.940 5.516 13.514 1.00 10.03 106 VAL B CA 1
ATOM 793 C C . VAL A 1 108 ? 19.857 5.369 14.561 1.00 10.61 106 VAL B C 1
ATOM 794 O O . VAL A 1 108 ? 19.655 4.292 15.111 1.00 10.69 106 VAL B O 1
ATOM 798 N N . SER A 1 109 ? 19.160 6.461 14.833 1.00 12.53 107 SER B N 1
ATOM 799 C CA . SER A 1 109 ? 18.159 6.469 15.889 1.00 12.14 107 SER B CA 1
ATOM 800 C C . SER A 1 109 ? 16.789 5.886 15.593 1.00 12.27 107 SER B C 1
ATOM 801 O O . SER A 1 109 ? 16.059 5.558 16.530 1.00 11.57 107 SER B O 1
ATOM 804 N N . ASP A 1 110 ? 16.440 5.725 14.319 1.00 10.42 108 ASP B N 1
ATOM 805 C CA . ASP A 1 110 ? 15.101 5.241 14.003 1.00 9.74 108 ASP B CA 1
ATOM 806 C C . ASP A 1 110 ? 14.897 4.096 13.020 1.00 10.31 108 ASP B C 1
ATOM 807 O O . ASP A 1 110 ? 14.050 4.202 12.126 1.00 11.44 108 ASP B O 1
ATOM 812 N N . THR A 1 111 ? 15.649 3.006 13.153 1.00 8.48 109 THR B N 1
ATOM 813 C CA . THR A 1 111 ? 15.390 1.877 12.263 1.00 9.72 109 THR B CA 1
ATOM 814 C C . THR A 1 111 ? 14.031 1.375 12.752 1.00 10.02 109 THR B C 1
ATOM 815 O O . THR A 1 111 ? 13.733 1.448 13.946 1.00 9.78 109 THR B O 1
ATOM 819 N N . ARG A 1 112 ? 13.202 0.891 11.836 1.00 9.91 110 ARG B N 1
ATOM 820 C CA . ARG A 1 112 ? 11.860 0.435 12.195 1.00 10.82 110 ARG B CA 1
ATOM 821 C C . ARG A 1 112 ? 11.477 -0.900 11.590 1.00 12.42 110 ARG B C 1
ATOM 822 O O . ARG A 1 112 ? 10.528 -1.544 12.042 1.00 10.21 110 ARG B O 1
ATOM 830 N N . ARG A 1 113 ? 12.214 -1.315 10.567 1.00 11.40 111 ARG B N 1
ATOM 831 C CA . ARG A 1 113 ? 11.910 -2.560 9.883 1.00 11.03 111 ARG B CA 1
ATOM 832 C C . ARG A 1 113 ? 13.112 -3.489 9.798 1.00 10.41 111 ARG B C 1
ATOM 833 O O . ARG A 1 113 ? 14.258 -3.056 9.919 1.00 10.74 111 ARG B O 1
ATOM 841 N N . VAL A 1 114 ? 12.848 -4.774 9.600 1.00 9.94 112 VAL B N 1
ATOM 842 C CA . VAL A 1 114 ? 13.919 -5.752 9.511 1.00 10.43 112 VAL B CA 1
ATOM 843 C C . VAL A 1 114 ? 14.858 -5.420 8.350 1.00 11.72 112 VAL B C 1
ATOM 844 O O . VAL A 1 114 ? 16.070 -5.608 8.457 1.00 10.94 112 VAL B O 1
ATOM 848 N N . SER A 1 115 ? 14.298 -4.907 7.257 1.00 11.15 113 SER B N 1
ATOM 849 C CA . SER A 1 115 ? 15.108 -4.554 6.097 1.00 11.74 113 SER B CA 1
ATOM 850 C C . SER A 1 115 ? 16.158 -3.487 6.418 1.00 11.19 113 SER B C 1
ATOM 851 O O . SER A 1 115 ? 17.231 -3.486 5.816 1.00 10.65 113 SER B O 1
ATOM 854 N N . ASP A 1 116 ? 15.860 -2.585 7.356 1.00 8.52 114 ASP B N 1
ATOM 855 C CA . ASP A 1 116 ? 16.822 -1.547 7.738 1.00 9.54 114 ASP B CA 1
ATOM 856 C C . ASP A 1 116 ? 18.030 -2.209 8.387 1.00 10.95 114 ASP B C 1
ATOM 857 O O . ASP A 1 116 ? 19.174 -1.833 8.132 1.00 9.17 114 ASP B O 1
ATOM 862 N N . ILE A 1 117 ? 17.768 -3.181 9.256 1.00 9.81 115 ILE B N 1
ATOM 863 C CA . ILE A 1 117 ? 18.853 -3.874 9.935 1.00 10.81 115 ILE B CA 1
ATOM 864 C C . ILE A 1 117 ? 19.639 -4.731 8.938 1.00 12.31 115 ILE B C 1
ATOM 865 O O . ILE A 1 117 ? 20.874 -4.720 8.929 1.00 12.01 115 ILE B O 1
ATOM 870 N N . GLN A 1 118 ? 18.924 -5.455 8.086 1.00 12.27 116 GLN B N 1
ATOM 871 C CA . GLN A 1 118 ? 19.576 -6.311 7.099 1.00 14.02 116 GLN B CA 1
ATOM 872 C C . GLN A 1 118 ? 20.454 -5.513 6.141 1.00 13.02 116 GLN B C 1
ATOM 873 O O . GLN A 1 118 ? 21.550 -5.951 5.789 1.00 12.90 116 GLN B O 1
ATOM 879 N N . TRP A 1 119 ? 19.979 -4.344 5.720 1.00 12.15 117 TRP B N 1
ATOM 880 C CA . TRP A 1 119 ? 20.764 -3.514 4.807 1.00 11.02 117 TRP B CA 1
ATOM 881 C C . TRP A 1 119 ? 22.066 -3.063 5.472 1.00 10.80 117 TRP B C 1
ATOM 882 O O . TRP A 1 119 ? 23.147 -3.165 4.886 1.00 10.40 117 TRP B O 1
ATOM 893 N N . PHE A 1 120 ? 21.970 -2.554 6.695 1.00 10.56 118 PHE B N 1
ATOM 894 C CA . PHE A 1 120 ? 23.164 -2.096 7.395 1.00 10.26 118 PHE B CA 1
ATOM 895 C C . PHE A 1 120 ? 24.129 -3.230 7.727 1.00 12.20 118 PHE B C 1
ATOM 896 O O . PHE A 1 120 ? 25.346 -3.055 7.655 1.00 10.04 118 PHE B O 1
ATOM 904 N N . ARG A 1 121 ? 23.600 -4.395 8.089 1.00 12.35 119 ARG B N 1
ATOM 905 C CA . ARG A 1 121 ? 24.474 -5.521 8.404 1.00 14.84 119 ARG B CA 1
ATOM 906 C C . ARG A 1 121 ? 25.208 -6.019 7.158 1.00 16.74 119 ARG B C 1
ATOM 907 O O . ARG A 1 121 ? 26.331 -6.513 7.245 1.00 15.99 119 ARG B O 1
ATOM 915 N N . GLU A 1 122 ? 24.585 -5.876 5.995 1.00 14.98 120 GLU B N 1
ATOM 916 C CA . GLU A 1 122 ? 25.224 -6.323 4.765 1.00 16.22 120 GLU B CA 1
ATOM 917 C C . GLU A 1 122 ? 26.233 -5.289 4.266 1.00 16.00 120 GLU B C 1
ATOM 9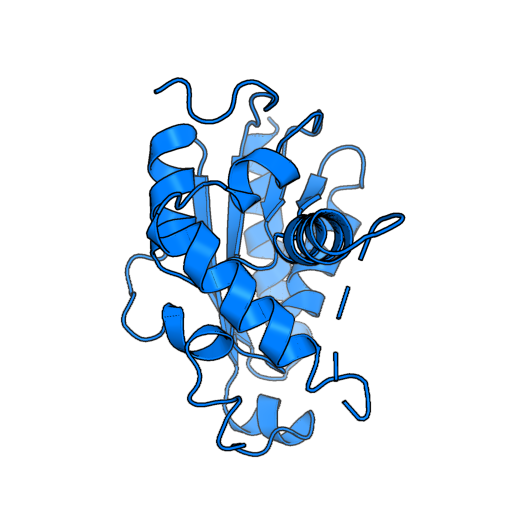18 O O . GLU A 1 122 ? 27.323 -5.644 3.811 1.00 18.23 120 GLU B O 1
ATOM 924 N N . ALA A 1 123 ? 25.879 -4.012 4.372 1.00 14.92 121 ALA B N 1
ATOM 925 C CA . ALA A 1 123 ? 26.750 -2.937 3.905 1.00 14.69 121 ALA B CA 1
ATOM 926 C C . ALA A 1 123 ? 27.934 -2.628 4.821 1.00 17.03 121 ALA B C 1
ATOM 927 O O . ALA A 1 123 ? 29.020 -2.297 4.346 1.00 17.17 121 ALA B O 1
ATOM 929 N N . TYR A 1 124 ? 27.734 -2.741 6.130 1.00 17.45 122 TYR B N 1
ATOM 930 C CA . TYR A 1 124 ? 28.804 -2.437 7.073 1.00 19.14 122 TYR B CA 1
ATOM 931 C C . TYR A 1 124 ? 29.198 -3.605 7.972 1.00 21.91 122 TYR B C 1
ATOM 932 O O . TYR A 1 124 ? 30.210 -3.542 8.673 1.00 25.36 122 TYR B O 1
ATOM 941 N N . GLY A 1 125 ? 28.400 -4.667 7.926 1.00 21.58 123 GLY B N 1
ATOM 942 C CA . GLY A 1 125 ? 28.643 -5.865 8.713 1.00 24.35 123 GLY B CA 1
ATOM 943 C C . GLY A 1 125 ? 29.537 -5.787 9.936 1.00 25.26 123 GLY B C 1
ATOM 944 O O . GLY A 1 125 ? 29.057 -5.690 11.061 1.00 26.36 123 GLY B O 1
ATOM 945 N N . ALA A 1 126 ? 30.843 -5.832 9.699 1.00 26.42 124 ALA B N 1
ATOM 946 C CA . ALA A 1 126 ? 31.853 -5.806 10.750 1.00 27.08 124 ALA B CA 1
ATOM 947 C C . ALA A 1 126 ? 31.712 -4.769 11.863 1.00 25.82 124 ALA B C 1
ATOM 948 O O . ALA A 1 126 ? 32.129 -5.021 12.994 1.00 29.49 124 ALA B O 1
ATOM 950 N N . VAL A 1 127 ? 31.135 -3.613 11.566 1.00 21.93 125 VAL B N 1
ATOM 951 C CA . VAL A 1 127 ? 31.019 -2.576 12.586 1.00 18.01 125 VAL B CA 1
ATOM 952 C C . VAL A 1 127 ? 29.603 -2.257 13.046 1.00 16.06 125 VAL B C 1
ATOM 953 O O . VAL A 1 127 ? 29.404 -1.299 13.787 1.00 13.15 125 VAL B O 1
ATOM 957 N N . THR A 1 128 ? 28.627 -3.052 12.619 1.00 15.57 126 THR B N 1
ATOM 958 C CA . THR A 1 128 ? 27.237 -2.805 12.998 1.00 16.49 126 THR B CA 1
ATOM 959 C C . THR A 1 128 ? 26.807 -3.532 14.273 1.00 16.82 126 THR B C 1
ATOM 960 O O . THR A 1 128 ? 27.153 -4.692 14.484 1.00 16.76 126 THR B O 1
ATOM 964 N N . GLN A 1 129 ? 26.056 -2.826 15.115 1.00 15.78 127 GLN B N 1
ATOM 965 C CA . GLN A 1 129 ? 25.522 -3.362 16.368 1.00 15.47 127 GLN B CA 1
ATOM 966 C C . GLN A 1 129 ? 24.086 -2.847 16.475 1.00 14.93 127 GLN B C 1
ATOM 967 O O . GLN A 1 129 ? 23.848 -1.656 16.302 1.00 15.55 127 GLN B O 1
ATOM 973 N N . THR A 1 130 ? 23.129 -3.726 16.753 1.00 13.38 128 THR B N 1
ATOM 974 C CA . THR A 1 130 ? 21.743 -3.278 16.871 1.00 11.53 128 THR B CA 1
ATOM 975 C C . THR A 1 130 ? 21.341 -3.173 18.335 1.00 10.67 128 THR B C 1
ATOM 976 O O . THR A 1 130 ? 21.660 -4.049 19.137 1.00 9.09 128 THR B O 1
ATOM 980 N N . VAL A 1 131 ? 20.644 -2.095 18.670 1.00 8.05 129 VAL B N 1
ATOM 981 C CA . VAL A 1 131 ? 20.198 -1.872 20.038 1.00 8.13 129 VAL B CA 1
ATOM 982 C C . VAL A 1 131 ? 18.697 -1.606 20.066 1.00 7.51 129 VAL B C 1
ATOM 983 O O . VAL A 1 131 ? 18.206 -0.682 19.428 1.00 8.80 129 VAL B O 1
ATOM 987 N N . ARG A 1 132 ? 17.971 -2.431 20.811 1.00 8.59 130 ARG B N 1
ATOM 988 C CA . ARG A 1 132 ? 16.527 -2.277 20.919 1.00 8.79 130 ARG B CA 1
ATOM 989 C C . ARG A 1 132 ? 16.179 -1.611 22.243 1.00 9.95 130 ARG B C 1
ATOM 990 O O . ARG A 1 132 ? 16.709 -1.988 23.283 1.00 9.76 130 ARG B O 1
ATOM 998 N N . VAL A 1 133 ? 15.301 -0.613 22.194 1.00 7.54 131 VAL B N 1
ATOM 999 C CA . VAL A 1 133 ? 14.860 0.060 23.404 1.00 8.94 131 VAL B CA 1
ATOM 1000 C C . VAL A 1 133 ? 13.440 -0.418 23.636 1.00 8.22 131 VAL B C 1
ATOM 1001 O O . VAL A 1 133 ? 12.601 -0.351 22.737 1.00 8.48 131 VAL B O 1
ATOM 1005 N N . VAL A 1 134 ? 13.185 -0.938 24.830 1.00 9.25 132 VAL B N 1
ATOM 1006 C CA . VAL A 1 134 ? 11.856 -1.413 25.183 1.00 10.62 132 VAL B CA 1
ATOM 1007 C C . VAL A 1 134 ? 11.535 -0.804 26.541 1.00 9.75 132 VAL B C 1
ATOM 1008 O O . VAL A 1 134 ? 12.423 -0.628 27.368 1.00 10.53 132 VAL B O 1
ATOM 1012 N N . ALA A 1 135 ? 10.278 -0.458 26.768 1.00 9.48 133 ALA B N 1
ATOM 1013 C CA . ALA A 1 135 ? 9.919 0.132 28.050 1.00 7.28 133 ALA B CA 1
ATOM 1014 C C . ALA A 1 135 ? 8.802 -0.645 28.707 1.00 7.33 133 ALA B C 1
ATOM 1015 O O . ALA A 1 135 ? 7.955 -1.215 28.025 1.00 6.90 133 ALA B O 1
ATOM 1017 N N . LEU A 1 136 ? 8.811 -0.670 30.036 1.00 7.19 134 LEU B N 1
ATOM 1018 C CA . LEU A 1 136 ? 7.756 -1.343 30.781 1.00 8.84 134 LEU B CA 1
ATOM 1019 C C . LEU A 1 136 ? 6.470 -0.620 30.390 1.00 9.43 134 LEU B C 1
ATOM 1020 O O . LEU A 1 136 ? 6.458 0.602 30.226 1.00 9.42 134 LEU B O 1
ATOM 1025 N N . GLU A 1 137 ? 5.385 -1.366 30.245 1.00 9.64 135 GLU B N 1
ATOM 1026 C CA . GLU A 1 137 ? 4.130 -0.763 29.827 1.00 10.31 135 GLU B CA 1
ATOM 1027 C C . GLU A 1 137 ? 3.670 0.428 30.665 1.00 10.73 135 GLU B C 1
ATOM 1028 O O . GLU A 1 137 ? 3.168 1.412 30.116 1.00 8.82 135 GLU B O 1
ATOM 1034 N N . GLN A 1 138 ? 3.838 0.354 31.982 1.00 10.41 136 GLN B N 1
ATOM 1035 C CA . GLN A 1 138 ? 3.420 1.457 32.841 1.00 11.59 136 GLN B CA 1
ATOM 1036 C C . GLN A 1 138 ? 4.231 2.731 32.598 1.00 11.36 136 GLN B C 1
ATOM 1037 O O . GLN A 1 138 ? 3.727 3.835 32.799 1.00 10.54 136 GLN B O 1
ATOM 1043 N N . SER A 1 139 ? 5.481 2.576 32.159 1.00 9.38 137 SER B N 1
ATOM 1044 C CA . SER A 1 139 ? 6.334 3.721 31.870 1.00 10.88 137 SER B CA 1
ATOM 1045 C C . SER A 1 139 ? 5.774 4.432 30.644 1.00 10.01 137 SER B C 1
ATOM 1046 O O . SER A 1 139 ? 5.769 5.661 30.566 1.00 9.34 137 SER B O 1
ATOM 1049 N N . ARG A 1 140 ? 5.297 3.654 29.678 1.00 9.91 138 ARG B N 1
ATOM 1050 C CA . ARG A 1 140 ? 4.726 4.248 28.479 1.00 9.54 138 ARG B CA 1
ATOM 1051 C C . ARG A 1 140 ? 3.423 4.951 28.858 1.00 9.08 138 ARG B C 1
ATOM 1052 O O . ARG A 1 140 ? 3.124 6.035 28.360 1.00 7.17 138 ARG B O 1
ATOM 1060 N N . GLN A 1 141 ? 2.659 4.336 29.757 1.00 9.55 139 GLN B N 1
ATOM 1061 C CA . GLN A 1 141 ? 1.401 4.929 30.201 1.00 10.74 139 GLN B CA 1
ATOM 1062 C C . GLN A 1 141 ? 1.626 6.271 30.893 1.00 10.51 139 GLN B C 1
ATOM 1063 O O . GLN A 1 141 ? 0.848 7.212 30.709 1.00 10.14 139 GLN B O 1
ATOM 1069 N N . GLN A 1 142 ? 2.688 6.355 31.692 1.00 9.83 140 GLN B N 1
ATOM 1070 C CA . GLN A 1 142 ? 3.012 7.591 32.410 1.00 9.78 140 GLN B CA 1
ATOM 1071 C C . GLN A 1 142 ? 3.272 8.709 31.410 1.00 9.84 140 GLN B C 1
ATOM 1072 O O . GLN A 1 142 ? 2.985 9.878 31.681 1.00 8.46 140 GLN B O 1
ATOM 1078 N N . ARG A 1 143 ? 3.824 8.333 30.256 1.00 9.62 141 ARG B N 1
ATOM 1079 C CA . ARG A 1 143 ? 4.141 9.269 29.177 1.00 11.01 141 ARG B CA 1
ATOM 1080 C C . ARG A 1 143 ? 2.892 9.642 28.385 1.00 14.31 141 ARG B C 1
ATOM 1081 O O . ARG A 1 143 ? 2.959 10.423 27.433 1.00 14.19 141 ARG B O 1
ATOM 1089 N N . GLY A 1 144 ? 1.754 9.075 28.773 1.00 13.93 142 GLY B N 1
ATOM 1090 C CA . GLY A 1 144 ? 0.515 9.379 28.083 1.00 12.52 142 GLY B CA 1
ATOM 1091 C C . GLY A 1 144 ? 0.170 8.427 26.954 1.00 13.22 142 GLY B C 1
ATOM 1092 O O . GLY A 1 144 ? -0.711 8.713 26.143 1.00 13.95 142 GLY B O 1
ATOM 1093 N N . TRP A 1 145 ? 0.845 7.285 26.905 1.00 12.93 143 TRP B N 1
ATOM 1094 C CA . TRP A 1 145 ? 0.585 6.309 25.855 1.00 13.57 143 TRP B CA 1
ATOM 1095 C C . TRP A 1 145 ? -0.728 5.551 26.036 1.00 14.52 143 TRP B C 1
ATOM 1096 O O . TRP A 1 145 ? -1.053 5.097 27.132 1.00 14.25 143 TRP B O 1
ATOM 1107 N N . VAL A 1 146 ? -1.471 5.417 24.942 1.00 15.38 144 VAL B N 1
ATOM 1108 C CA . VAL A 1 146 ? -2.730 4.678 24.924 1.00 17.64 144 VAL B CA 1
ATOM 1109 C C . VAL A 1 146 ? -2.767 3.957 23.579 1.00 15.66 144 VAL B C 1
ATOM 1110 O O . VAL A 1 146 ? -2.546 4.580 22.543 1.00 15.50 144 VAL B O 1
ATOM 1114 N N . PHE A 1 147 ? -3.031 2.653 23.585 1.00 16.67 145 PHE B N 1
ATOM 1115 C CA . PHE A 1 147 ? -3.070 1.910 22.327 1.00 18.81 145 PHE B CA 1
ATOM 1116 C C . PHE A 1 147 ? -3.952 2.654 21.336 1.00 20.64 145 PHE B C 1
ATOM 1117 O O . PHE A 1 147 ? -5.117 2.949 21.623 1.00 20.21 145 PHE B O 1
ATOM 1125 N N . THR A 1 148 ? -3.397 2.945 20.165 1.00 19.74 146 THR B N 1
ATOM 1126 C CA . THR A 1 148 ? -4.119 3.687 19.144 1.00 20.20 146 THR B CA 1
ATOM 1127 C C . THR A 1 148 ? -4.165 2.972 17.801 1.00 20.94 146 THR B C 1
ATOM 1128 O O . THR A 1 148 ? -3.148 2.865 17.110 1.00 20.50 146 THR B O 1
ATOM 1132 N N . PRO A 1 149 ? -5.349 2.466 17.413 1.00 20.39 147 PRO B N 1
ATOM 1133 C CA . PRO A 1 149 ? -5.500 1.768 16.134 1.00 19.35 147 PRO B CA 1
ATOM 1134 C C . PRO A 1 149 ? -5.008 2.668 15.006 1.00 18.51 147 PRO B C 1
ATOM 1135 O O . PRO A 1 149 ? -5.294 3.865 14.994 1.00 18.48 147 PRO B O 1
ATOM 1139 N N . GLY A 1 150 ? -4.261 2.097 14.066 1.00 18.90 148 GLY B N 1
ATOM 1140 C CA . GLY A 1 150 ? -3.747 2.888 12.965 1.00 19.10 148 GLY B CA 1
ATOM 1141 C C . GLY A 1 150 ? -2.355 3.428 13.237 1.00 20.13 148 GLY B C 1
ATOM 1142 O O . GLY A 1 150 ? -1.712 3.991 12.350 1.00 22.68 148 GLY B O 1
ATOM 1143 N N . VAL A 1 151 ? -1.894 3.267 14.474 1.00 19.87 149 VAL B N 1
ATOM 1144 C CA . VAL A 1 151 ? -0.568 3.724 14.867 1.00 18.65 149 VAL B CA 1
ATOM 1145 C C . VAL A 1 151 ? 0.189 2.601 15.561 1.00 18.00 149 VAL B C 1
ATOM 1146 O O . VAL A 1 151 ? 1.203 2.125 15.059 1.00 16.34 149 VAL B O 1
ATOM 1150 N N . ASP A 1 152 ? -0.324 2.166 16.708 1.00 15.96 150 ASP B N 1
ATOM 1151 C CA . ASP A 1 152 ? 0.329 1.121 17.484 1.00 16.55 150 ASP B CA 1
ATOM 1152 C C . ASP A 1 152 ? 0.237 -0.277 16.901 1.00 16.20 150 ASP B C 1
ATOM 1153 O O . ASP A 1 152 ? 0.880 -1.201 17.398 1.00 15.40 150 ASP B O 1
ATOM 1158 N N . ASP A 1 153 ? -0.562 -0.439 15.851 1.00 15.97 151 ASP B N 1
ATOM 1159 C CA . ASP A 1 153 ? -0.669 -1.735 15.196 1.00 17.12 151 ASP B CA 1
ATOM 1160 C C . ASP A 1 153 ? -0.170 -1.623 13.755 1.00 17.59 151 ASP B C 1
ATOM 1161 O O . ASP A 1 153 ? -0.330 -2.546 12.956 1.00 18.80 151 ASP B O 1
ATOM 1166 N N . ALA A 1 154 ? 0.453 -0.490 13.437 1.00 16.72 152 ALA B N 1
ATOM 1167 C CA . ALA A 1 154 ? 0.988 -0.253 12.096 1.00 15.54 152 ALA B CA 1
ATOM 1168 C C . ALA A 1 154 ? 2.436 -0.739 12.006 1.00 15.75 152 ALA B C 1
ATOM 1169 O O . ALA A 1 154 ? 3.127 -0.841 13.025 1.00 14.08 152 ALA B O 1
ATOM 1171 N N . GLU A 1 155 ? 2.898 -1.027 10.790 1.00 14.54 153 GLU B N 1
ATOM 1172 C CA . GLU A 1 155 ? 4.264 -1.514 10.597 1.00 15.38 153 GLU B CA 1
ATOM 1173 C C . GLU A 1 155 ? 5.339 -0.556 11.101 1.00 14.02 153 GLU B C 1
ATOM 1174 O O . GLU A 1 155 ? 6.410 -0.988 11.530 1.00 13.61 153 GLU B O 1
ATOM 1180 N N . SER A 1 156 ? 5.067 0.741 11.044 1.00 14.01 154 SER B N 1
ATOM 1181 C CA . SER A 1 156 ? 6.035 1.730 11.505 1.00 15.54 154 SER B CA 1
ATOM 1182 C C . SER A 1 156 ? 6.420 1.469 12.968 1.00 15.33 154 SER B C 1
ATOM 1183 O O . SER A 1 156 ? 7.562 1.704 13.376 1.00 12.61 154 SER B O 1
ATOM 1186 N N . GLU A 1 157 ? 5.460 0.971 13.746 1.00 12.57 155 GLU B N 1
ATOM 1187 C CA . GLU A 1 157 ? 5.677 0.675 15.159 1.00 12.12 155 GLU B CA 1
ATOM 1188 C C . GLU A 1 157 ? 5.888 -0.802 15.486 1.00 11.77 155 GLU B C 1
ATOM 1189 O O . GLU A 1 157 ? 6.451 -1.125 16.532 1.00 12.06 155 GLU B O 1
ATOM 1195 N N . CYS A 1 158 ? 5.445 -1.694 14.602 1.00 11.74 156 CYS B N 1
ATOM 1196 C CA . CYS A 1 158 ? 5.554 -3.133 14.852 1.00 11.86 156 CYS B CA 1
ATOM 1197 C C . CYS A 1 158 ? 6.502 -3.898 13.931 1.00 11.94 156 CYS B C 1
ATOM 1198 O O . CYS A 1 158 ? 6.625 -5.118 14.051 1.00 10.65 156 CYS B O 1
ATOM 1201 N N . GLY A 1 159 ? 7.163 -3.189 13.021 1.00 11.72 157 GLY B N 1
ATOM 1202 C CA . GLY A 1 159 ? 8.068 -3.837 12.085 1.00 9.26 157 GLY B CA 1
ATOM 1203 C C . GLY A 1 159 ? 9.165 -4.719 12.662 1.00 10.86 157 GLY B C 1
ATOM 1204 O O . GLY A 1 159 ? 9.674 -5.605 11.975 1.00 9.33 157 GLY B O 1
ATOM 1205 N N . LEU A 1 160 ? 9.537 -4.490 13.915 1.00 9.55 158 LEU B N 1
ATOM 1206 C CA . LEU A 1 160 ? 10.586 -5.291 14.534 1.00 10.43 158 LEU B CA 1
ATOM 1207 C C . LEU A 1 160 ? 10.083 -6.113 15.716 1.00 11.38 158 LEU B C 1
ATOM 1208 O O . LEU A 1 160 ? 10.875 -6.646 16.490 1.00 10.32 158 LEU B O 1
ATOM 1213 N N . ASP A 1 161 ? 8.765 -6.226 15.837 1.00 12.26 159 ASP B N 1
ATOM 1214 C CA . ASP A 1 161 ? 8.163 -6.978 16.934 1.00 13.08 159 ASP B CA 1
ATOM 1215 C C . ASP A 1 161 ? 8.454 -8.471 16.894 1.00 14.83 159 ASP B C 1
ATOM 1216 O O . ASP A 1 161 ? 8.450 -9.139 17.931 1.00 13.36 159 ASP B O 1
ATOM 1221 N N . ASN A 1 162 ? 8.708 -8.997 15.701 1.00 15.03 160 ASN B N 1
ATOM 1222 C CA . ASN A 1 162 ? 8.996 -10.418 15.559 1.00 17.33 160 ASN B CA 1
ATOM 1223 C C . ASN A 1 162 ? 10.476 -10.676 15.327 1.00 15.77 160 ASN B C 1
ATOM 1224 O O . ASN A 1 162 ? 10.871 -11.759 14.894 1.00 16.64 160 ASN B O 1
ATOM 1229 N N . PHE A 1 163 ? 11.291 -9.670 15.618 1.00 15.19 161 PHE B N 1
ATOM 1230 C CA . PHE A 1 163 ? 12.736 -9.773 15.453 1.00 14.79 161 PHE B CA 1
ATOM 1231 C C . PHE A 1 163 ? 13.366 -9.892 16.839 1.00 15.80 161 PHE B C 1
ATOM 1232 O O . PHE A 1 163 ? 13.046 -9.111 17.740 1.00 16.29 161 PHE B O 1
ATOM 1240 N N . GLY A 1 164 ? 14.258 -10.861 17.012 1.00 14.94 162 GLY B N 1
ATOM 1241 C CA . GLY A 1 164 ? 14.898 -11.029 18.304 1.00 17.40 162 GLY B CA 1
ATOM 1242 C C . GLY A 1 164 ? 16.417 -11.069 18.272 1.00 17.81 162 GLY B C 1
ATOM 1243 O O . GLY A 1 164 ? 17.050 -11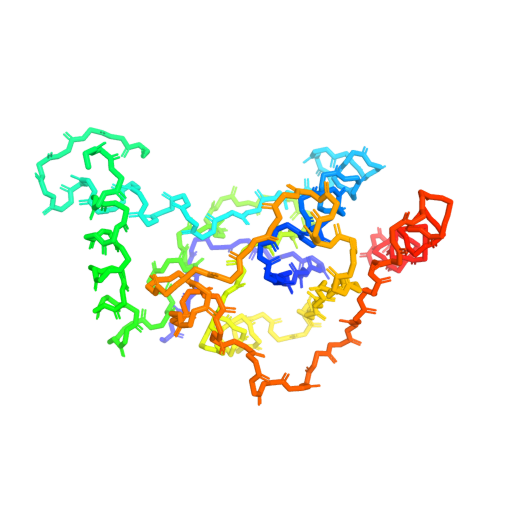.184 19.321 1.00 17.56 162 GLY B O 1
ATOM 1244 N N . ASP A 1 165 ? 17.005 -10.964 17.081 1.00 16.82 163 ASP B N 1
ATOM 1245 C CA . ASP A 1 165 ? 18.461 -11.013 16.934 1.00 18.77 163 ASP B CA 1
ATOM 1246 C C . ASP A 1 165 ? 19.186 -9.693 17.184 1.00 16.59 163 ASP B C 1
ATOM 1247 O O . ASP A 1 165 ? 20.111 -9.339 16.455 1.00 17.12 163 ASP B O 1
ATOM 1252 N N . PHE A 1 166 ? 18.769 -8.967 18.213 1.00 13.91 164 PHE B N 1
ATOM 1253 C CA . PHE A 1 166 ? 19.410 -7.706 18.549 1.00 12.62 164 PHE B CA 1
ATOM 1254 C C . PHE A 1 166 ? 20.723 -8.020 19.251 1.00 10.68 164 PHE B C 1
ATOM 1255 O O . PHE A 1 166 ? 20.871 -9.079 19.853 1.00 11.72 164 PHE B O 1
ATOM 1263 N N . ASP A 1 167 ? 21.676 -7.103 19.182 1.00 10.38 165 ASP B N 1
ATOM 1264 C CA . ASP A 1 167 ? 22.939 -7.322 19.869 1.00 11.64 165 ASP B CA 1
ATOM 1265 C C . ASP A 1 167 ? 22.735 -6.910 21.318 1.00 11.08 165 ASP B C 1
ATOM 1266 O O . ASP A 1 167 ? 23.205 -7.579 22.239 1.00 9.39 165 ASP B O 1
ATOM 1271 N N . TRP A 1 168 ? 22.011 -5.813 21.514 1.00 10.22 166 TRP B N 1
ATOM 1272 C CA . TRP A 1 168 ? 21.745 -5.319 22.855 1.00 10.84 166 TRP B CA 1
ATOM 1273 C C . TRP A 1 168 ? 20.299 -4.865 23.011 1.00 10.55 166 TRP B C 1
ATOM 1274 O O . TRP A 1 168 ? 19.657 -4.444 22.048 1.00 11.12 166 TRP B O 1
ATOM 1285 N N . VAL A 1 169 ? 19.799 -4.958 24.237 1.00 9.67 167 VAL B N 1
ATOM 1286 C CA . VAL A 1 169 ? 18.443 -4.537 24.554 1.00 9.71 167 VAL B CA 1
ATOM 1287 C C . VAL A 1 169 ? 18.476 -3.686 25.815 1.00 9.60 167 VAL B C 1
ATOM 1288 O O . VAL A 1 169 ? 19.002 -4.115 26.846 1.00 8.20 167 VAL B O 1
ATOM 1292 N N . ILE A 1 170 ? 17.931 -2.475 25.721 1.00 8.32 168 ILE B N 1
ATOM 1293 C CA . ILE A 1 170 ? 17.863 -1.580 26.865 1.00 10.11 168 ILE B CA 1
ATOM 1294 C C . ILE A 1 170 ? 16.413 -1.547 27.319 1.00 9.11 168 ILE B C 1
ATOM 1295 O O . ILE A 1 170 ? 15.541 -1.080 26.584 1.00 10.74 168 ILE B O 1
ATOM 1300 N N . GLU A 1 171 ? 16.147 -2.068 28.511 1.00 7.73 169 GLU B N 1
ATOM 1301 C CA . GLU A 1 171 ? 14.785 -2.054 29.023 1.00 8.52 169 GLU B CA 1
ATOM 1302 C C . GLU A 1 171 ? 14.634 -0.873 29.970 1.00 9.61 169 GLU B C 1
ATOM 1303 O O . GLU A 1 171 ? 15.287 -0.807 31.015 1.00 7.85 169 GLU B O 1
ATOM 1309 N N . ASN A 1 172 ? 13.790 0.073 29.575 1.00 8.61 170 ASN B N 1
ATOM 1310 C CA . ASN A 1 172 ? 13.532 1.258 30.375 1.00 8.96 170 ASN B CA 1
ATOM 1311 C C . ASN A 1 172 ? 12.520 0.903 31.462 1.00 8.69 170 ASN B C 1
ATOM 1312 O O . ASN A 1 172 ? 11.385 0.538 31.162 1.00 8.67 170 ASN B O 1
ATOM 1317 N N . HIS A 1 173 ? 12.948 1.008 32.719 1.00 10.23 171 HIS B N 1
ATOM 1318 C CA . HIS A 1 173 ? 12.107 0.691 33.874 1.00 10.48 171 HIS B CA 1
ATOM 1319 C C . HIS A 1 173 ? 11.371 1.902 34.442 1.00 12.37 171 HIS B C 1
ATOM 1320 O O . HIS A 1 173 ? 10.686 1.786 35.461 1.00 10.97 171 HIS B O 1
ATOM 1327 N N . GLY A 1 174 ? 11.519 3.060 33.804 1.00 11.51 172 GLY B N 1
ATOM 1328 C CA . GLY A 1 174 ? 10.851 4.253 34.295 1.00 12.30 172 GLY B CA 1
ATOM 1329 C C . GLY A 1 174 ? 11.526 4.852 35.522 1.00 13.25 172 GLY B C 1
ATOM 1330 O O . GLY A 1 174 ? 10.905 5.598 36.285 1.00 11.33 172 GLY B O 1
ATOM 1331 N N . VAL A 1 175 ? 12.801 4.525 35.711 1.00 11.66 173 VAL B N 1
ATOM 1332 C CA . VAL A 1 175 ? 13.582 5.030 36.836 1.00 12.71 173 VAL B CA 1
ATOM 1333 C C . VAL A 1 175 ? 14.854 5.658 36.268 1.00 13.53 173 VAL B C 1
ATOM 1334 O O . VAL A 1 175 ? 15.663 4.975 35.651 1.00 14.00 173 VAL B O 1
ATOM 1338 N N . GLU A 1 176 ? 15.025 6.958 36.485 1.00 13.56 174 GLU B N 1
ATOM 1339 C CA . GLU A 1 176 ? 16.180 7.672 35.958 1.00 14.48 174 GLU B CA 1
ATOM 1340 C C . GLU A 1 176 ? 17.544 7.087 36.296 1.00 15.00 174 GLU B C 1
ATOM 1341 O O . GLU A 1 176 ? 18.398 6.974 35.417 1.00 12.51 174 GLU B O 1
ATOM 1347 N N . GLN A 1 177 ? 17.757 6.693 37.547 1.00 13.37 175 GLN B N 1
ATOM 1348 C CA . GLN A 1 177 ? 19.061 6.149 37.915 1.00 15.21 175 GLN B CA 1
ATOM 1349 C C . GLN A 1 177 ? 19.371 4.839 37.196 1.00 15.83 175 GLN B C 1
ATOM 1350 O O . GLN A 1 177 ? 20.499 4.614 36.744 1.00 13.56 175 GLN B O 1
ATOM 1356 N N . ARG A 1 178 ? 18.365 3.978 37.082 1.00 15.74 176 ARG B N 1
ATOM 1357 C CA . ARG A 1 178 ? 18.545 2.700 36.411 1.00 16.03 176 ARG B CA 1
ATOM 1358 C C . ARG A 1 178 ? 18.931 2.883 34.941 1.00 14.78 176 ARG B C 1
ATOM 1359 O O . ARG A 1 178 ? 19.789 2.162 34.433 1.00 13.14 176 ARG B O 1
ATOM 1367 N N . LEU A 1 179 ? 18.298 3.840 34.262 1.00 12.70 177 LEU B N 1
ATOM 1368 C CA . LEU A 1 179 ? 18.594 4.080 32.850 1.00 13.33 177 LEU B CA 1
ATOM 1369 C C . LEU A 1 179 ? 19.984 4.686 32.676 1.00 14.25 177 LEU B C 1
ATOM 1370 O O . LEU A 1 179 ? 20.675 4.405 31.697 1.00 14.28 177 LEU B O 1
ATOM 1375 N N . GLU A 1 180 ? 20.391 5.517 33.631 1.00 13.38 178 GLU B N 1
ATOM 1376 C CA . GLU A 1 180 ? 21.710 6.144 33.593 1.00 12.46 178 GLU B CA 1
ATOM 1377 C C . GLU A 1 180 ? 22.792 5.070 33.633 1.00 13.39 178 GLU B C 1
ATOM 1378 O O . GLU A 1 180 ? 23.798 5.160 32.927 1.00 12.86 178 GLU B O 1
ATOM 1384 N N . GLU A 1 181 ? 22.584 4.052 34.464 1.00 13.35 179 GLU B N 1
ATOM 1385 C CA . GLU A 1 181 ? 23.545 2.962 34.583 1.00 14.62 179 GLU B CA 1
ATOM 1386 C C . GLU A 1 181 ? 23.673 2.220 33.256 1.00 14.69 179 GLU B C 1
ATOM 1387 O O . GLU A 1 181 ? 24.768 1.835 32.851 1.00 13.85 179 GLU B O 1
ATOM 1393 N N . GLN A 1 182 ? 22.545 2.014 32.586 1.00 13.65 180 GLN B N 1
ATOM 1394 C CA . GLN A 1 182 ? 22.536 1.324 31.299 1.00 13.64 180 GLN B CA 1
ATOM 1395 C C . GLN A 1 182 ? 23.270 2.181 30.268 1.00 13.77 180 GLN B C 1
ATOM 1396 O O . GLN A 1 182 ? 24.018 1.666 29.429 1.00 14.41 180 GLN B O 1
ATOM 1402 N N . LEU A 1 183 ? 23.053 3.491 30.338 1.00 11.96 181 LEU B N 1
ATOM 1403 C CA . LEU A 1 183 ? 23.692 4.423 29.417 1.00 12.53 181 LEU B CA 1
ATOM 1404 C C . LEU A 1 183 ? 25.199 4.408 29.618 1.00 14.09 181 LEU B C 1
ATOM 1405 O O . LEU A 1 183 ? 25.970 4.449 28.657 1.00 14.22 181 LEU B O 1
ATOM 1410 N N . GLU A 1 184 ? 25.615 4.347 30.876 1.00 12.59 182 GLU B N 1
ATOM 1411 C CA . GLU A 1 184 ? 27.035 4.320 31.190 1.00 13.72 182 GLU B CA 1
ATOM 1412 C C . GLU A 1 184 ? 27.676 3.040 30.668 1.00 14.39 182 GLU B C 1
ATOM 1413 O O . GLU A 1 184 ? 28.823 3.058 30.215 1.00 14.66 182 GLU B O 1
ATOM 1419 N N . ASN A 1 185 ? 26.947 1.928 30.726 1.00 14.22 183 ASN B N 1
ATOM 1420 C CA . ASN A 1 185 ? 27.476 0.665 30.217 1.00 17.55 183 ASN B CA 1
ATOM 1421 C C . ASN A 1 185 ? 27.681 0.763 28.709 1.00 18.26 183 ASN B C 1
ATOM 1422 O O . ASN A 1 185 ? 28.722 0.367 28.181 1.00 18.19 183 ASN B O 1
ATOM 1427 N N . LEU A 1 186 ? 26.680 1.298 28.019 1.00 16.82 184 LEU B N 1
ATOM 1428 C CA . LEU A 1 186 ? 26.745 1.435 26.570 1.00 18.08 184 LEU B CA 1
ATOM 1429 C C . LEU A 1 186 ? 27.851 2.395 26.145 1.00 17.49 184 LEU B C 1
ATOM 1430 O O . LEU A 1 186 ? 28.585 2.122 25.192 1.00 15.28 184 LEU B O 1
ATOM 1435 N N . ILE A 1 187 ? 27.973 3.513 26.856 1.00 15.01 185 ILE B N 1
ATOM 1436 C CA . ILE A 1 187 ? 29.007 4.498 26.552 1.00 16.55 185 ILE B CA 1
ATOM 1437 C C . ILE A 1 187 ? 30.400 3.865 26.625 1.00 17.12 185 ILE B C 1
ATOM 1438 O O . ILE A 1 187 ? 31.251 4.113 25.771 1.00 14.78 185 ILE B O 1
ATOM 1443 N N . GLU A 1 188 ? 30.641 3.046 27.643 1.00 17.52 186 GLU B N 1
ATOM 1444 C CA . GLU A 1 188 ? 31.953 2.419 27.759 1.00 19.34 186 GLU B CA 1
ATOM 1445 C C . GLU A 1 188 ? 32.172 1.394 26.648 1.00 19.58 186 GLU B C 1
ATOM 1446 O O . GLU A 1 188 ? 33.303 1.145 26.237 1.00 17.89 186 GLU B O 1
ATOM 1452 N N . PHE A 1 189 ? 31.088 0.810 26.149 1.00 18.06 187 PHE B N 1
ATOM 1453 C CA . PHE A 1 189 ? 31.194 -0.155 25.060 1.00 18.92 187 PHE B CA 1
ATOM 1454 C C . PHE A 1 189 ? 31.589 0.618 23.800 1.00 19.14 187 PHE B C 1
ATOM 1455 O O . PHE A 1 189 ? 32.492 0.219 23.065 1.00 18.60 187 PHE B O 1
ATOM 1463 N N . ILE A 1 190 ? 30.910 1.737 23.565 1.00 17.43 188 ILE B N 1
ATOM 1464 C CA . ILE A 1 190 ? 31.188 2.573 22.404 1.00 16.91 188 ILE B CA 1
ATOM 1465 C C . ILE A 1 190 ? 32.623 3.091 22.430 1.00 18.08 188 ILE B C 1
ATOM 1466 O O . ILE A 1 190 ? 33.312 3.091 21.407 1.00 17.07 188 ILE B O 1
ATOM 1471 N N . ARG A 1 191 ? 33.070 3.528 23.602 1.00 16.87 189 ARG B N 1
ATOM 1472 C CA . ARG A 1 191 ? 34.420 4.052 23.748 1.00 18.91 189 ARG B CA 1
ATOM 1473 C C . ARG A 1 191 ? 35.502 3.034 23.402 1.00 18.77 189 ARG B C 1
ATOM 1474 O O . ARG A 1 191 ? 36.569 3.398 22.897 1.00 18.60 189 ARG B O 1
ATOM 1482 N N . SER A 1 192 ? 35.231 1.760 23.663 1.00 19.43 190 SER B N 1
ATOM 1483 C CA . SER A 1 192 ? 36.208 0.718 23.370 1.00 22.62 190 SER B CA 1
ATOM 1484 C C . SER A 1 192 ? 36.470 0.645 21.866 1.00 24.53 190 SER B C 1
ATOM 1485 O O . SER A 1 192 ? 37.459 0.055 21.431 1.00 23.39 190 SER B O 1
ATOM 1488 N N . ARG A 1 193 ? 35.576 1.245 21.084 1.00 24.98 191 ARG B N 1
ATOM 1489 C CA . ARG A 1 193 ? 35.695 1.255 19.630 1.00 26.12 191 ARG B CA 1
ATOM 1490 C C . ARG A 1 193 ? 36.426 2.484 19.103 1.00 25.19 191 ARG B C 1
ATOM 1491 O O . ARG A 1 193 ? 36.679 2.593 17.902 1.00 24.98 191 ARG B O 1
ATOM 1499 N N . LEU A 1 194 ? 36.762 3.405 19.999 1.00 24.99 192 LEU B N 1
ATOM 1500 C CA . LEU A 1 194 ? 37.456 4.627 19.616 1.00 25.26 192 LEU B CA 1
ATOM 1501 C C . LEU A 1 194 ? 38.935 4.590 19.990 1.00 27.51 192 LEU B C 1
ATOM 1502 O O . LEU A 1 194 ? 39.679 5.525 19.687 1.00 27.59 192 LEU B O 1
ATOM 1507 N N . LYS A 1 195 ? 39.355 3.512 20.647 1.00 29.04 193 LYS B N 1
ATOM 1508 C CA . LYS A 1 195 ? 40.748 3.361 21.055 1.00 31.49 193 LYS B CA 1
ATOM 1509 C C . LYS A 1 195 ? 41.660 3.204 19.844 1.00 32.97 193 LYS B C 1
ATOM 1510 O O . LYS A 1 195 ? 41.244 2.514 18.891 1.00 34.57 193 LYS B O 1
#

Nearest PDB structures (foldseek):
  3ch4-assembly1_B  TM=1.005E+00  e=1.155E-38  Homo sapiens
  7xnd-assembly1_B  TM=9.298E-01  e=2.405E-18  Bombyx mori
  2dwp-assembly1_A  TM=4.760E-01  e=1.968E-03  Homo sapiens
  3qpu-assembly1_A-2  TM=4.454E-01  e=1.352E-03  Homo sapiens
  2axn-assembly1_A  TM=4.550E-01  e=6.457E-03  Homo sapiens

Foldseek 3Di:
DLQAPQFDAALAEEAEAEFPLQCLVVLVVVLCVVQDCQQEPEFELLQCLQAVVQVVVPHDDRVVCVVVVVSVVVVVVVCVVPVCPSVSVRRGPDPHNYYYHRHDQAPSVVVSCCVNRVVRYAYEYGYEDVVSSVVVVDDDDPPRCVDSSRCRCVVPDPGRYYHYHDNDVVSNVVVSVVVSVVVVVSVD